Protein AF-A0A482WQH3-F1 (afdb_monomer)

Solvent-accessible surface area (backbone atoms only — not comparable to full-atom values): 20346 Å² total; per-residue (Å²): 136,89,86,85,85,85,87,87,84,88,83,84,89,81,93,77,84,82,78,77,81,72,83,90,82,85,84,88,84,85,82,78,90,77,86,78,83,86,82,85,81,88,86,86,84,85,90,82,89,84,85,89,83,88,82,90,80,81,88,84,86,88,80,93,78,91,78,84,88,84,80,80,89,66,92,47,90,69,68,81,71,65,72,76,75,76,72,50,72,80,56,54,74,45,50,81,75,34,44,81,49,64,87,82,78,61,62,65,45,83,74,46,79,75,48,79,56,95,57,33,39,28,29,34,26,34,31,66,90,77,73,43,61,27,33,36,38,42,32,39,49,69,53,32,58,77,67,71,37,59,66,43,59,52,42,18,54,52,52,33,46,72,50,23,82,43,88,34,30,51,29,39,88,44,59,31,22,47,100,63,35,38,40,41,31,26,62,54,67,80,53,40,40,48,41,58,52,40,71,72,66,36,50,47,57,67,74,59,49,52,51,54,50,51,50,53,48,53,42,49,51,53,34,46,77,70,19,31,36,56,54,52,66,47,49,80,36,28,31,20,33,91,90,62,51,59,26,41,52,82,41,65,62,30,44,85,43,53,85,96,47,68,49,65,80,78,72,57,54,79,90,34,55,36,72,54,57,76,63,53,81,81,35,38,49,67,64,42,47,56,43,12,49,53,48,50,51,52,42,45,53,62,44,60,87,67,64,59,77,53,78,58,90,94,43,86,46,83,48,76,81,82,128

Structure (mmCIF, N/CA/C/O backbone):
data_AF-A0A482WQH3-F1
#
_entry.id   AF-A0A482WQH3-F1
#
loop_
_atom_site.group_PDB
_atom_site.id
_atom_site.type_symbol
_atom_site.label_atom_id
_atom_site.label_alt_id
_atom_site.label_comp_id
_atom_site.label_asym_id
_atom_site.label_entity_id
_atom_site.label_seq_id
_atom_site.pdbx_PDB_ins_code
_atom_site.Cartn_x
_atom_site.Cartn_y
_atom_site.Cartn_z
_atom_site.occupancy
_atom_site.B_iso_or_equiv
_atom_site.auth_seq_id
_atom_site.auth_comp_id
_atom_site.auth_asym_id
_atom_site.auth_atom_id
_atom_site.pdbx_PDB_model_num
ATOM 1 N N . MET A 1 1 ? 20.464 -30.675 65.987 1.00 37.97 1 MET A N 1
ATOM 2 C CA . MET A 1 1 ? 21.866 -30.518 66.423 1.00 37.97 1 MET A CA 1
ATOM 3 C C . MET A 1 1 ? 22.596 -29.752 65.343 1.00 37.97 1 MET A C 1
ATOM 5 O O . MET A 1 1 ? 22.556 -30.175 64.197 1.00 37.97 1 MET A O 1
ATOM 9 N N . GLY A 1 2 ? 23.111 -28.572 65.683 1.00 26.91 2 GLY A N 1
ATOM 10 C CA . GLY A 1 2 ? 23.838 -27.728 64.743 1.00 26.91 2 GLY A CA 1
ATOM 11 C C . GLY A 1 2 ? 25.254 -28.235 64.482 1.00 26.91 2 GLY A C 1
ATOM 12 O O . GLY A 1 2 ? 25.768 -29.057 65.234 1.00 26.91 2 GLY A O 1
ATOM 13 N N . ASN A 1 3 ? 25.878 -27.686 63.444 1.00 29.02 3 ASN A N 1
ATOM 14 C CA . ASN A 1 3 ? 27.181 -27.064 63.619 1.00 29.02 3 ASN A CA 1
ATOM 15 C C . ASN A 1 3 ? 27.385 -25.968 62.570 1.00 29.02 3 ASN A C 1
ATOM 17 O O . ASN A 1 3 ? 27.321 -26.185 61.364 1.00 29.02 3 ASN A O 1
ATOM 21 N N . SER A 1 4 ? 27.554 -24.769 63.106 1.00 32.03 4 SER A N 1
ATOM 22 C CA . SER A 1 4 ? 28.111 -23.569 62.504 1.00 32.03 4 SER A CA 1
ATOM 23 C C . SER A 1 4 ? 29.630 -23.679 62.423 1.00 32.03 4 SER A C 1
ATOM 25 O O . SER A 1 4 ? 30.209 -24.214 63.359 1.00 32.03 4 SER A O 1
ATOM 27 N N . ASP A 1 5 ? 30.254 -23.045 61.427 1.00 34.84 5 ASP A N 1
ATOM 28 C CA . ASP A 1 5 ? 31.554 -22.406 61.637 1.00 34.84 5 ASP A CA 1
ATOM 29 C C . ASP A 1 5 ? 31.725 -21.116 60.809 1.00 34.84 5 ASP A C 1
ATOM 31 O O . ASP A 1 5 ? 31.255 -20.969 59.681 1.00 34.84 5 ASP A O 1
ATOM 35 N N . SER A 1 6 ? 32.344 -20.165 61.504 1.00 31.75 6 SER A N 1
ATOM 36 C CA . SER A 1 6 ? 32.660 -18.735 61.309 1.00 31.75 6 SER A CA 1
ATOM 37 C C . SER A 1 6 ? 33.357 -18.349 59.988 1.00 31.75 6 SER A C 1
ATOM 39 O O . SER A 1 6 ? 34.189 -19.099 59.503 1.00 31.75 6 SER A O 1
ATOM 41 N N . LYS A 1 7 ? 32.976 -17.260 59.288 1.00 30.23 7 LYS A N 1
ATOM 42 C CA . LYS A 1 7 ? 33.239 -15.793 59.449 1.00 30.23 7 LYS A CA 1
ATOM 43 C C . LYS A 1 7 ? 34.630 -15.281 59.000 1.00 30.23 7 LYS A C 1
ATOM 45 O O . LYS A 1 7 ? 35.652 -15.874 59.310 1.00 30.23 7 LYS A O 1
ATOM 50 N N . THR A 1 8 ? 34.594 -14.053 58.443 1.00 29.81 8 THR A N 1
ATOM 51 C CA . THR A 1 8 ? 35.669 -13.107 58.018 1.00 29.81 8 THR A CA 1
ATOM 52 C C . THR A 1 8 ? 36.186 -13.305 56.581 1.00 29.81 8 THR A C 1
ATOM 54 O O . THR A 1 8 ? 36.386 -14.431 56.166 1.00 29.81 8 THR A O 1
ATOM 57 N N . SER A 1 9 ? 36.380 -12.303 55.714 1.00 29.89 9 SER A N 1
ATOM 58 C CA . SER A 1 9 ? 36.399 -10.835 55.808 1.00 29.89 9 SER A CA 1
ATOM 59 C C . SER A 1 9 ? 36.206 -10.213 54.405 1.00 29.89 9 SER A C 1
ATOM 61 O O . SER A 1 9 ? 36.630 -10.767 53.395 1.00 29.89 9 SER A O 1
ATOM 63 N N . SER A 1 10 ? 35.572 -9.041 54.333 1.00 29.33 10 SER A N 1
ATOM 64 C CA . SER A 1 10 ? 35.590 -8.139 53.167 1.00 29.33 10 SER A CA 1
ATOM 65 C C . SER A 1 10 ? 36.808 -7.206 53.223 1.00 29.33 10 SER A C 1
ATOM 67 O O . SER A 1 10 ? 37.179 -6.802 54.328 1.00 29.33 10 SER A O 1
ATOM 69 N N . PRO A 1 11 ? 37.350 -6.761 52.071 1.00 33.72 11 PRO A N 1
ATOM 70 C CA . PRO A 1 11 ? 37.128 -5.351 51.724 1.00 33.72 11 PRO A CA 1
ATOM 71 C C . PRO A 1 11 ? 36.934 -5.042 50.216 1.00 33.72 11 PRO A C 1
ATOM 73 O O . PRO A 1 11 ? 37.588 -5.588 49.337 1.00 33.72 11 PRO A O 1
ATOM 76 N N . THR A 1 12 ? 36.008 -4.106 49.974 1.00 27.50 12 THR A N 1
ATOM 77 C CA . THR A 1 12 ? 35.968 -3.020 48.966 1.00 27.50 12 THR A CA 1
ATOM 78 C C . THR A 1 12 ? 36.364 -3.226 47.488 1.00 27.50 12 THR A C 1
ATOM 80 O O . THR A 1 12 ? 37.530 -3.342 47.137 1.00 27.50 12 THR A O 1
ATOM 83 N N . CYS A 1 13 ? 35.352 -2.972 46.644 1.00 26.61 13 CYS A N 1
ATOM 84 C CA . CYS A 1 13 ? 35.331 -2.094 45.461 1.00 26.61 13 CYS A CA 1
ATOM 85 C C . CYS A 1 13 ? 36.261 -2.390 44.265 1.00 26.61 13 CYS A C 1
ATOM 87 O O . CYS A 1 13 ? 37.419 -1.988 44.235 1.00 26.61 13 CYS A O 1
ATOM 89 N N . ASN A 1 14 ? 35.669 -2.895 43.174 1.00 25.95 14 ASN A N 1
ATOM 90 C CA . ASN A 1 14 ? 35.886 -2.279 41.865 1.00 25.95 14 ASN A CA 1
ATOM 91 C C . ASN A 1 14 ? 34.723 -2.560 40.906 1.00 25.95 14 ASN A C 1
ATOM 93 O O . ASN A 1 14 ? 34.379 -3.699 40.598 1.00 25.95 14 ASN A O 1
ATOM 97 N N . SER A 1 15 ? 34.125 -1.477 40.423 1.00 30.84 15 SER A N 1
ATOM 98 C CA . SER A 1 15 ? 33.104 -1.455 39.386 1.00 30.84 15 SER A CA 1
ATOM 99 C C . SER A 1 15 ? 33.646 -2.004 38.063 1.00 30.84 15 SER A C 1
ATOM 101 O O . SER A 1 15 ? 34.583 -1.431 37.501 1.00 30.84 15 SER A O 1
ATOM 103 N N . ARG A 1 16 ? 33.007 -3.024 37.482 1.00 28.06 16 ARG A N 1
ATOM 104 C CA . ARG A 1 16 ? 33.111 -3.291 36.041 1.00 28.06 16 ARG A CA 1
ATOM 105 C C . ARG A 1 16 ? 31.731 -3.490 35.430 1.00 28.06 16 ARG A C 1
ATOM 107 O O . ARG A 1 16 ? 31.028 -4.453 35.686 1.00 28.06 16 ARG A O 1
ATOM 114 N N . ARG A 1 17 ? 31.397 -2.487 34.620 1.00 27.17 17 ARG A N 1
ATOM 115 C CA . ARG A 1 17 ? 30.277 -2.365 33.691 1.00 27.17 17 ARG A CA 1
ATOM 116 C C . ARG A 1 17 ? 30.060 -3.654 32.890 1.00 27.17 17 ARG A C 1
ATOM 118 O O . ARG A 1 17 ? 30.867 -3.963 32.014 1.00 27.17 17 ARG A O 1
ATOM 125 N N . GLU A 1 18 ? 28.923 -4.307 33.088 1.00 26.64 18 GLU A N 1
ATOM 126 C CA . GLU A 1 18 ? 28.341 -5.171 32.063 1.00 26.64 18 GLU A CA 1
ATOM 127 C C . GLU A 1 18 ? 27.831 -4.292 30.915 1.00 26.64 18 GLU A C 1
ATOM 129 O O . GLU A 1 18 ? 26.937 -3.451 31.061 1.00 26.64 18 GLU A O 1
ATOM 134 N N . LYS A 1 19 ? 28.466 -4.443 29.753 1.00 27.52 19 LYS A N 1
ATOM 135 C CA . LYS A 1 19 ? 28.023 -3.824 28.507 1.00 27.52 19 LYS A CA 1
ATOM 136 C C . LYS A 1 19 ? 26.738 -4.520 28.060 1.00 27.52 19 LYS A C 1
ATOM 138 O O . LYS A 1 19 ? 26.786 -5.606 27.497 1.00 27.52 19 LYS A O 1
ATOM 143 N N . LYS A 1 20 ? 25.602 -3.845 28.253 1.00 26.64 20 LYS A N 1
ATOM 144 C CA . LYS A 1 20 ? 24.370 -4.074 27.485 1.00 26.64 20 LYS A CA 1
ATOM 145 C C . LYS A 1 20 ? 24.716 -4.051 25.992 1.00 26.64 20 LYS A C 1
ATOM 147 O O . LYS A 1 20 ? 25.110 -3.000 25.475 1.00 26.64 20 LYS A O 1
ATOM 152 N N . SER A 1 21 ? 24.576 -5.185 25.310 1.00 26.19 21 SER A N 1
ATOM 153 C CA . SER A 1 21 ? 24.576 -5.244 23.852 1.00 26.19 21 SER A CA 1
ATOM 154 C C . SER A 1 21 ? 23.357 -4.464 23.359 1.00 26.19 21 SER A C 1
ATOM 156 O O . SER A 1 21 ? 22.204 -4.872 23.482 1.00 26.19 21 SER A O 1
ATOM 158 N N . LYS A 1 22 ? 23.615 -3.246 22.884 1.00 26.20 22 LYS A N 1
ATOM 159 C CA . LYS A 1 22 ? 22.622 -2.430 22.198 1.00 26.20 22 LYS A CA 1
ATOM 160 C C . LYS A 1 22 ? 22.244 -3.144 20.903 1.00 26.20 22 LYS A C 1
ATOM 162 O O . LYS A 1 22 ? 23.113 -3.451 20.095 1.00 26.20 22 LYS A O 1
ATOM 167 N N . SER A 1 23 ? 20.945 -3.368 20.742 1.00 23.86 23 SER A N 1
ATOM 168 C CA . SER A 1 23 ? 20.282 -3.657 19.474 1.00 23.86 23 SER A CA 1
ATOM 169 C C . SER A 1 23 ? 20.796 -2.708 18.383 1.00 23.86 23 SER A C 1
ATOM 171 O O . SER A 1 23 ? 20.619 -1.493 18.474 1.00 23.86 23 SER A O 1
ATOM 173 N N . ILE A 1 24 ? 21.475 -3.268 17.381 1.00 26.67 24 ILE A N 1
ATOM 174 C CA . ILE A 1 24 ? 21.863 -2.594 16.139 1.00 26.67 24 ILE A CA 1
ATOM 175 C C . ILE A 1 24 ? 20.796 -2.956 15.103 1.00 26.67 24 ILE A C 1
ATOM 177 O O . ILE A 1 24 ? 21.020 -3.779 14.229 1.00 26.67 24 ILE A O 1
ATOM 181 N N . TYR A 1 25 ? 19.607 -2.380 15.247 1.00 27.64 25 TYR A N 1
ATOM 182 C CA . TYR A 1 25 ? 18.568 -2.354 14.212 1.00 27.64 25 TYR A CA 1
ATOM 183 C C . TYR A 1 25 ? 17.813 -1.028 14.343 1.00 27.64 25 TYR A C 1
ATOM 185 O O . TYR A 1 25 ? 16.667 -0.966 14.774 1.00 27.64 25 TYR A O 1
ATOM 193 N N . SER A 1 26 ? 18.512 0.074 14.061 1.00 27.25 26 SER A N 1
ATOM 194 C CA . SER A 1 26 ? 17.924 1.421 14.046 1.00 27.25 26 SER A CA 1
ATOM 195 C C . SER A 1 26 ? 18.531 2.333 12.977 1.00 27.25 26 SER A C 1
ATOM 197 O O . SER A 1 26 ? 18.591 3.544 13.161 1.00 27.25 26 SER A O 1
ATOM 199 N N . SER A 1 27 ? 19.033 1.777 11.880 1.00 26.81 27 SER A N 1
ATOM 200 C CA . SER A 1 27 ? 19.545 2.585 10.776 1.00 26.81 27 SER A CA 1
ATOM 201 C C . SER A 1 27 ? 19.454 1.776 9.499 1.00 26.81 27 SER A C 1
ATOM 203 O O . SER A 1 27 ? 20.375 1.033 9.221 1.00 26.81 27 SER A O 1
ATOM 205 N N . PHE A 1 28 ? 18.307 1.822 8.823 1.00 27.02 28 PHE A N 1
ATOM 206 C CA . PHE A 1 28 ? 18.148 1.635 7.372 1.00 27.02 28 PHE A CA 1
ATOM 207 C C . PHE A 1 28 ? 16.688 1.959 7.008 1.00 27.02 28 PHE A C 1
ATOM 209 O O . PHE A 1 28 ? 15.921 1.113 6.569 1.00 27.02 28 PHE A O 1
ATOM 216 N N . SER A 1 29 ? 16.278 3.205 7.254 1.00 27.06 29 SER A N 1
ATOM 217 C CA . SER A 1 29 ? 15.053 3.780 6.674 1.00 27.06 29 SER A CA 1
ATOM 218 C C . SER A 1 29 ? 15.209 5.267 6.320 1.00 27.06 29 SER A C 1
ATOM 220 O O . SER A 1 29 ? 14.226 5.947 6.052 1.00 27.06 29 SER A O 1
ATOM 222 N N . GLU A 1 30 ? 16.439 5.786 6.304 1.00 29.86 30 GLU A N 1
ATOM 223 C CA . GLU A 1 30 ? 16.755 7.159 5.900 1.00 29.86 30 GLU A CA 1
ATOM 224 C C . GLU A 1 30 ? 17.644 7.137 4.659 1.00 29.86 30 GLU A C 1
ATOM 226 O O . GLU A 1 30 ? 18.850 7.299 4.751 1.00 29.86 30 GLU A O 1
ATOM 231 N N . PHE A 1 31 ? 17.051 6.928 3.488 1.00 26.12 31 PHE A N 1
ATOM 232 C CA . PHE A 1 31 ? 17.606 7.429 2.229 1.00 26.12 31 PHE A CA 1
ATOM 233 C C . PHE A 1 31 ? 16.436 7.763 1.300 1.00 26.12 31 PHE A C 1
ATOM 235 O O . PHE A 1 31 ? 16.094 7.023 0.385 1.00 26.12 31 PHE A O 1
ATOM 242 N N . SER A 1 32 ? 15.781 8.889 1.592 1.00 25.27 32 SER A N 1
ATOM 243 C CA . SER A 1 32 ? 14.936 9.586 0.623 1.00 25.27 32 SER A CA 1
ATOM 244 C C . SER A 1 32 ? 15.841 10.495 -0.213 1.00 25.27 32 SER A C 1
ATOM 246 O O . SER A 1 32 ? 16.590 11.308 0.332 1.00 25.27 32 SER A O 1
ATOM 248 N N . LEU A 1 33 ? 15.819 10.316 -1.534 1.00 28.83 33 LEU A N 1
ATOM 249 C CA . LEU A 1 33 ? 16.622 11.052 -2.516 1.00 28.83 33 LEU A CA 1
ATOM 250 C C . LEU A 1 33 ? 16.112 12.496 -2.688 1.00 28.83 33 LEU A C 1
ATOM 252 O O . LEU A 1 33 ? 15.539 12.844 -3.715 1.00 28.83 33 LEU A O 1
ATOM 256 N N . VAL A 1 34 ? 16.331 13.355 -1.690 1.00 31.17 34 VAL A N 1
ATOM 257 C CA . VAL A 1 34 ? 15.940 14.782 -1.744 1.00 31.17 34 VAL A CA 1
ATOM 258 C C . VAL A 1 34 ? 17.057 15.684 -2.312 1.00 31.17 34 VAL A C 1
ATOM 260 O O . VAL A 1 34 ? 16.830 16.854 -2.593 1.00 31.17 34 VAL A O 1
ATOM 263 N N . ASN A 1 35 ? 18.257 15.159 -2.587 1.00 28.27 35 ASN A N 1
ATOM 264 C CA . ASN A 1 35 ? 19.437 15.986 -2.901 1.00 28.27 35 ASN A CA 1
ATOM 265 C C . ASN A 1 35 ? 19.838 16.091 -4.388 1.00 28.27 35 ASN A C 1
ATOM 267 O O . ASN A 1 35 ? 21.002 16.355 -4.668 1.00 28.27 35 ASN A O 1
ATOM 271 N N . PHE A 1 36 ? 18.924 15.927 -5.354 1.00 29.92 36 PHE A N 1
ATOM 272 C CA . PHE A 1 36 ? 19.286 16.043 -6.785 1.00 29.92 36 PHE A CA 1
ATOM 273 C C . PHE A 1 36 ? 18.545 17.118 -7.598 1.00 29.92 36 PHE A C 1
ATOM 275 O O . PHE A 1 36 ? 18.766 17.224 -8.799 1.00 29.92 36 PHE A O 1
ATOM 282 N N . ALA A 1 37 ? 17.730 17.974 -6.971 1.00 30.11 37 ALA A N 1
ATOM 283 C CA . ALA A 1 37 ? 17.007 19.051 -7.669 1.00 30.11 37 ALA A CA 1
ATOM 284 C C . ALA A 1 37 ? 17.616 20.459 -7.487 1.00 30.11 37 ALA A C 1
ATOM 286 O O . ALA A 1 37 ? 16.930 21.462 -7.669 1.00 30.11 37 ALA A O 1
ATOM 287 N N . SER A 1 38 ? 18.903 20.564 -7.151 1.00 29.73 38 SER A N 1
ATOM 288 C CA . SER A 1 38 ? 19.634 21.836 -7.166 1.00 29.73 38 SER A CA 1
ATOM 289 C C . SER A 1 38 ? 20.584 21.874 -8.360 1.00 29.73 38 SER A C 1
ATOM 291 O O . SER A 1 38 ? 21.728 21.447 -8.235 1.00 29.73 38 SER A O 1
ATOM 293 N N . ASN A 1 39 ? 20.079 22.316 -9.517 1.00 29.22 39 ASN A N 1
ATOM 294 C CA . ASN A 1 39 ? 20.788 23.106 -10.539 1.00 29.22 39 ASN A CA 1
ATOM 295 C C . ASN A 1 39 ? 20.075 23.009 -11.892 1.00 29.22 39 ASN A C 1
ATOM 297 O O . ASN A 1 39 ? 20.470 22.227 -12.746 1.00 29.22 39 ASN A O 1
ATOM 301 N N . LEU A 1 40 ? 19.084 23.872 -12.116 1.00 30.92 40 LEU A N 1
ATOM 302 C CA . LEU A 1 40 ? 18.867 24.477 -13.431 1.00 30.92 40 LEU A CA 1
ATOM 303 C C . LEU A 1 40 ? 18.537 25.953 -13.207 1.00 30.92 40 LEU A C 1
ATOM 305 O O . LEU A 1 40 ? 17.433 26.335 -12.826 1.00 30.92 40 LEU A O 1
ATOM 309 N N . SER A 1 41 ? 19.572 26.768 -13.356 1.00 28.75 41 SER A N 1
ATOM 310 C CA . SER A 1 41 ? 19.520 28.217 -13.359 1.00 28.75 41 SER A CA 1
ATOM 311 C C . SER A 1 41 ? 19.001 28.745 -14.698 1.00 28.75 41 SER A C 1
ATOM 313 O O . SER A 1 41 ? 19.271 28.188 -15.759 1.00 28.75 41 SER A O 1
ATOM 315 N N . GLY A 1 42 ? 18.356 29.910 -14.627 1.00 27.89 42 GLY A N 1
ATOM 316 C CA . GLY A 1 42 ? 18.567 30.970 -15.608 1.00 27.89 42 GLY A CA 1
ATOM 317 C C . GLY A 1 42 ? 17.561 31.064 -16.750 1.00 27.89 42 GLY A C 1
ATOM 318 O O . GLY A 1 42 ? 17.690 30.387 -17.763 1.00 27.89 42 GLY A O 1
ATOM 319 N N . ARG A 1 43 ? 16.666 32.052 -16.643 1.00 30.52 43 ARG A N 1
ATOM 320 C CA . ARG A 1 43 ? 16.502 33.111 -17.656 1.00 30.52 43 ARG A CA 1
ATOM 321 C C . ARG A 1 43 ? 15.609 34.223 -17.104 1.00 30.52 43 ARG A C 1
ATOM 323 O O . ARG A 1 43 ? 14.413 34.044 -16.907 1.00 30.52 43 ARG A O 1
ATOM 330 N N . SER A 1 44 ? 16.236 35.365 -16.856 1.00 29.19 44 SER A N 1
ATOM 331 C CA . SER A 1 44 ? 15.603 36.650 -16.559 1.00 29.19 44 SER A CA 1
ATOM 332 C C . SER A 1 44 ? 15.392 37.423 -17.859 1.00 29.19 44 SER A C 1
ATOM 334 O O . SER A 1 44 ? 16.290 37.399 -18.696 1.00 29.19 44 SER A O 1
ATOM 336 N N . PHE A 1 45 ? 14.303 38.193 -17.973 1.00 30.03 45 PHE A N 1
ATOM 337 C CA . PHE A 1 45 ? 14.255 39.399 -18.811 1.00 30.03 45 PHE A CA 1
ATOM 338 C C . PHE A 1 45 ? 13.364 40.499 -18.191 1.00 30.03 45 PHE A C 1
ATOM 340 O O . PHE A 1 45 ? 12.171 40.311 -17.990 1.00 30.03 45 PHE A O 1
ATOM 347 N N . ALA A 1 46 ? 14.039 41.616 -17.894 1.00 29.86 46 ALA A N 1
ATOM 348 C CA . ALA A 1 46 ? 13.707 43.043 -18.039 1.00 29.86 46 ALA A CA 1
ATOM 349 C C . ALA A 1 46 ? 12.418 43.699 -17.470 1.00 29.86 46 ALA A C 1
ATOM 351 O O . ALA A 1 46 ? 11.307 43.508 -17.948 1.00 29.86 46 ALA A O 1
ATOM 352 N N . SER A 1 47 ? 12.693 44.609 -16.522 1.00 28.33 47 SER A N 1
ATOM 353 C CA . SER A 1 47 ? 12.168 45.958 -16.221 1.00 28.33 47 SER A CA 1
ATOM 354 C C . SER A 1 47 ? 10.964 46.569 -16.956 1.00 28.33 47 SER A C 1
ATOM 356 O O . SER A 1 47 ? 10.955 46.709 -18.175 1.00 28.33 47 SER A O 1
ATOM 358 N N . GLY A 1 48 ? 10.104 47.204 -16.146 1.00 27.20 48 GLY A N 1
ATOM 359 C CA . GLY A 1 48 ? 9.267 48.359 -16.492 1.00 27.20 48 GLY A CA 1
ATOM 360 C C . GLY A 1 48 ? 8.896 49.155 -15.227 1.00 27.20 48 GLY A C 1
ATOM 361 O O . GLY A 1 48 ? 8.426 48.577 -14.255 1.00 27.20 48 GLY A O 1
ATOM 362 N N . ALA A 1 49 ? 9.184 50.459 -15.228 1.00 27.17 49 ALA A N 1
ATOM 363 C CA . ALA A 1 49 ? 9.069 51.439 -14.135 1.00 27.17 49 ALA A CA 1
ATOM 364 C C . ALA A 1 49 ? 7.624 51.615 -13.588 1.00 27.17 49 ALA A C 1
ATOM 366 O O . ALA A 1 49 ? 6.667 51.338 -14.296 1.00 27.17 49 ALA A O 1
ATOM 367 N N . THR A 1 50 ? 7.337 52.109 -12.374 1.00 29.23 50 THR A N 1
ATOM 368 C CA . THR A 1 50 ? 7.498 53.516 -11.948 1.00 29.23 50 THR A CA 1
ATOM 369 C C . THR A 1 50 ? 6.988 53.748 -10.503 1.00 29.23 50 THR A C 1
ATOM 371 O O . THR A 1 50 ? 5.989 53.174 -10.092 1.00 29.23 50 THR A O 1
ATOM 374 N N . GLN A 1 51 ? 7.673 54.674 -9.817 1.00 32.75 51 GLN A N 1
ATOM 375 C CA . GLN A 1 51 ? 7.225 55.685 -8.835 1.00 32.75 51 GLN A CA 1
ATOM 376 C C . GLN A 1 51 ? 6.615 55.290 -7.472 1.00 32.75 51 GLN A C 1
ATOM 378 O O . GLN A 1 51 ? 5.479 54.851 -7.333 1.00 32.75 51 GLN A O 1
ATOM 383 N N . HIS A 1 52 ? 7.395 55.628 -6.440 1.00 29.70 52 HIS A N 1
ATOM 384 C CA . HIS A 1 52 ? 6.994 55.807 -5.050 1.00 29.70 52 HIS A CA 1
ATOM 385 C C . HIS A 1 52 ? 6.284 57.151 -4.835 1.00 29.70 52 HIS A C 1
ATOM 387 O O . HIS A 1 52 ? 6.753 58.183 -5.312 1.00 29.70 52 HIS A O 1
ATOM 393 N N . SER A 1 53 ? 5.259 57.154 -3.985 1.00 30.77 53 S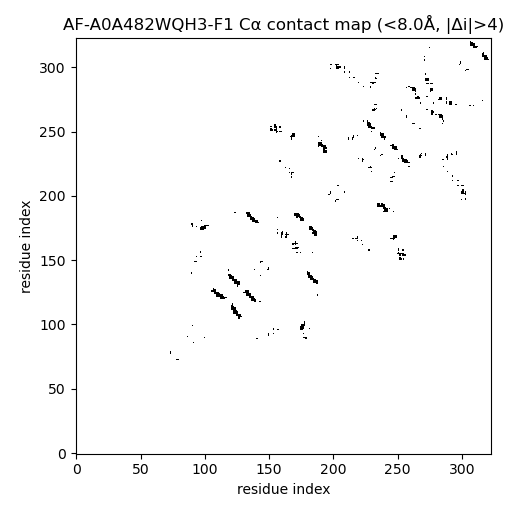ER A N 1
ATOM 394 C CA . SER A 1 53 ? 4.837 58.331 -3.225 1.00 30.77 53 SER A CA 1
ATOM 395 C C . SER A 1 53 ? 4.609 57.952 -1.760 1.00 30.77 53 SER A C 1
ATOM 397 O O . SER A 1 53 ? 3.994 56.943 -1.418 1.00 30.77 53 SER A O 1
ATOM 399 N N . THR A 1 54 ? 5.217 58.751 -0.892 1.00 33.09 54 THR A N 1
ATOM 400 C CA . THR A 1 54 ? 5.197 58.694 0.567 1.00 33.09 54 THR A CA 1
ATOM 401 C C . THR A 1 54 ? 3.981 59.445 1.102 1.00 33.09 54 THR A C 1
ATOM 403 O O . THR A 1 54 ? 3.649 60.514 0.601 1.00 33.09 54 THR A O 1
ATOM 406 N N . THR A 1 55 ? 3.340 58.944 2.160 1.00 32.34 55 THR A N 1
ATOM 407 C CA . THR A 1 55 ? 2.686 59.793 3.175 1.00 32.34 55 THR A CA 1
ATOM 408 C C . THR A 1 55 ? 2.342 58.976 4.419 1.00 32.34 55 THR A C 1
ATOM 410 O O . THR A 1 55 ? 1.583 58.013 4.384 1.00 32.34 55 THR A O 1
ATOM 413 N N . SER A 1 56 ? 2.939 59.370 5.543 1.00 32.22 56 SER A N 1
ATOM 414 C CA . SER A 1 56 ? 2.550 58.960 6.890 1.00 32.22 56 SER A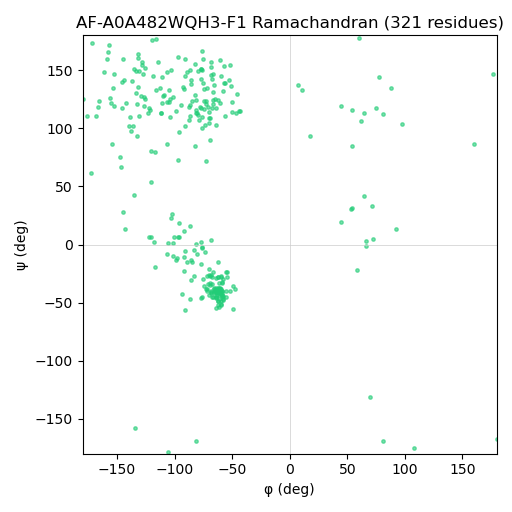 CA 1
ATOM 415 C C . SER A 1 56 ? 1.192 59.550 7.272 1.00 32.22 56 SER A C 1
ATOM 417 O O . SER A 1 56 ? 0.905 60.673 6.866 1.00 32.22 56 SER A O 1
ATOM 419 N N . THR A 1 57 ? 0.437 58.897 8.159 1.00 32.72 57 THR A N 1
ATOM 420 C CA . THR A 1 57 ? 0.027 59.474 9.462 1.00 32.72 57 THR A CA 1
ATOM 421 C C . THR A 1 57 ? -0.827 58.499 10.286 1.00 32.72 57 THR A C 1
ATOM 423 O O . THR A 1 57 ? -1.826 57.953 9.838 1.00 32.72 57 THR A O 1
ATOM 426 N N . ASN A 1 58 ? -0.346 58.278 11.510 1.00 32.00 58 ASN A N 1
ATOM 427 C CA . ASN A 1 58 ? -1.001 57.946 12.778 1.00 32.00 58 ASN A CA 1
ATOM 428 C C . ASN A 1 58 ? -2.493 57.553 12.836 1.00 32.00 58 ASN A C 1
ATOM 430 O O . ASN A 1 58 ? -3.393 58.281 12.426 1.00 32.00 58 ASN A O 1
ATOM 434 N N . ARG A 1 59 ? -2.730 56.459 13.578 1.00 42.03 59 ARG A N 1
ATOM 435 C CA . ARG A 1 59 ? -3.987 56.144 14.281 1.00 42.03 59 ARG A CA 1
ATOM 436 C C . ARG A 1 59 ? -4.446 57.306 15.176 1.00 42.03 59 ARG A C 1
ATOM 438 O O . ARG A 1 59 ? -3.609 57.966 15.791 1.00 42.03 59 ARG A O 1
ATOM 445 N N . PRO A 1 60 ? -5.760 57.383 15.438 1.00 40.44 60 PRO A N 1
ATOM 446 C CA . PRO A 1 60 ? -6.198 57.352 16.834 1.00 40.44 60 PRO A CA 1
ATOM 447 C C . PRO A 1 60 ? -7.379 56.403 17.092 1.00 40.44 60 PRO A C 1
ATOM 449 O O . PRO A 1 60 ? -8.239 56.163 16.246 1.00 40.44 60 PRO A O 1
ATOM 452 N N . TRP A 1 61 ? -7.406 55.860 18.310 1.00 36.25 61 TRP A N 1
ATOM 453 C CA . TRP A 1 61 ? -8.507 55.071 18.850 1.00 36.25 61 TRP A CA 1
ATOM 454 C C . TRP A 1 61 ? -9.690 55.940 19.307 1.00 36.25 61 TRP A C 1
ATOM 456 O O . TRP A 1 61 ? -9.519 57.020 19.863 1.00 36.25 61 TRP A O 1
ATOM 466 N N . SER A 1 62 ? -10.872 55.322 19.213 1.00 45.00 62 SER A N 1
ATOM 467 C CA . SER A 1 62 ? -12.117 55.575 19.954 1.00 45.00 62 SER A CA 1
ATOM 468 C C . SER A 1 62 ? -13.034 56.727 19.507 1.00 45.00 62 SER A C 1
ATOM 470 O O . SER A 1 62 ? -12.778 57.901 19.740 1.00 45.00 62 SER A O 1
ATOM 472 N N . ARG A 1 63 ? -14.220 56.351 19.006 1.00 38.53 63 ARG A N 1
ATOM 473 C CA . ARG A 1 63 ? -15.511 56.777 19.576 1.00 38.53 63 ARG A CA 1
ATOM 474 C C . ARG A 1 63 ? -16.650 55.924 19.026 1.00 38.53 63 ARG A C 1
ATOM 476 O O . ARG A 1 63 ? -16.865 55.823 17.826 1.00 38.53 63 ARG A O 1
ATOM 483 N N . VAL A 1 64 ? -17.379 55.316 19.953 1.00 41.22 64 VAL A N 1
ATOM 484 C CA . VAL A 1 64 ? -18.676 54.675 19.739 1.00 41.22 64 VAL A CA 1
ATOM 485 C C . VAL A 1 64 ? -19.659 55.704 19.175 1.00 41.22 64 VAL A C 1
ATOM 487 O O . VAL A 1 64 ? -19.809 56.778 19.754 1.00 41.22 64 VAL A O 1
ATOM 490 N N . SER A 1 65 ? -20.385 55.351 18.114 1.00 33.28 65 SER A N 1
ATOM 491 C CA . SER A 1 65 ? -21.656 55.994 17.773 1.00 33.28 65 SER A CA 1
ATOM 492 C C . SER A 1 65 ? -22.729 54.924 17.607 1.00 33.28 65 SER A C 1
ATOM 494 O O . SER A 1 65 ? -22.609 54.004 16.799 1.00 33.28 65 SER A O 1
ATOM 496 N N . ARG A 1 66 ? -23.764 55.024 18.443 1.00 43.06 66 ARG A N 1
ATOM 497 C CA . ARG A 1 66 ? -24.978 54.213 18.385 1.00 43.06 66 ARG A CA 1
ATOM 498 C C . ARG A 1 66 ? -25.888 54.820 17.323 1.00 43.06 66 ARG A C 1
ATOM 500 O O . ARG A 1 66 ? -26.415 55.901 17.551 1.00 43.06 66 ARG A O 1
ATOM 507 N N . HIS A 1 67 ? -26.169 54.100 16.241 1.00 39.44 67 HIS A N 1
ATOM 508 C CA . HIS A 1 67 ? -27.347 54.382 15.419 1.00 39.44 67 HIS A CA 1
ATOM 509 C C . HIS A 1 67 ? -28.129 53.099 15.104 1.00 39.44 67 HIS A C 1
ATOM 511 O O . HIS A 1 67 ? -27.823 52.334 14.201 1.00 39.44 67 HIS A O 1
ATOM 517 N N . ARG A 1 68 ? -29.116 52.871 15.979 1.00 37.44 68 ARG A N 1
ATOM 518 C CA . ARG A 1 68 ? -30.473 52.336 15.772 1.00 37.44 68 ARG A CA 1
ATOM 519 C C . ARG A 1 68 ? -30.736 51.586 14.449 1.00 37.44 68 ARG A C 1
ATOM 521 O O . ARG A 1 68 ? -31.221 52.172 13.490 1.00 37.44 68 ARG A O 1
ATOM 528 N N . TRP A 1 69 ? -30.576 50.263 14.476 1.00 36.91 69 TRP A N 1
ATOM 529 C CA . TRP A 1 69 ? -31.244 49.361 13.536 1.00 36.91 69 TRP A CA 1
ATOM 530 C C . TRP A 1 69 ? -32.707 49.173 13.959 1.00 36.91 69 TRP A C 1
ATOM 532 O O . TRP A 1 69 ? -32.986 48.672 15.048 1.00 36.91 69 TRP A O 1
ATOM 542 N N . ARG A 1 70 ? -33.653 49.566 13.104 1.00 43.06 70 ARG A N 1
ATOM 543 C CA . ARG A 1 70 ? -35.026 49.046 13.120 1.00 43.06 70 ARG A CA 1
ATOM 544 C C . ARG A 1 70 ? -35.452 48.751 11.688 1.00 43.06 70 ARG A C 1
ATOM 546 O O . ARG A 1 70 ? -35.818 49.670 10.973 1.00 43.06 70 ARG A O 1
ATOM 553 N N . GLN A 1 71 ? -35.415 47.475 11.321 1.00 41.31 71 GLN A N 1
ATOM 554 C CA . GLN A 1 71 ? -36.546 46.721 10.768 1.00 41.31 71 GLN A CA 1
ATOM 555 C C . GLN A 1 71 ? -36.080 45.274 10.575 1.00 41.31 71 GLN A C 1
ATOM 557 O O . GLN A 1 71 ? -35.190 44.986 9.783 1.00 41.31 71 GLN A O 1
ATOM 562 N N . SER A 1 72 ? -36.629 44.374 11.387 1.00 47.44 72 SER A N 1
ATOM 563 C CA . SER A 1 72 ? -36.374 42.939 11.337 1.00 47.44 72 SER A CA 1
ATOM 564 C C . SER A 1 72 ? -37.189 42.314 10.206 1.00 47.44 72 SER A C 1
ATOM 566 O O . SER A 1 72 ? -38.397 42.141 10.343 1.00 47.44 72 SER A O 1
ATOM 568 N N . THR A 1 73 ? -36.535 41.920 9.117 1.00 52.91 73 THR A N 1
ATOM 569 C CA . THR A 1 73 ? -37.079 40.947 8.148 1.00 52.91 73 THR A CA 1
ATOM 570 C C . THR A 1 73 ? -36.985 39.502 8.645 1.00 52.91 73 THR A C 1
ATOM 572 O O . THR A 1 73 ? -37.378 38.579 7.944 1.00 52.91 73 THR A O 1
ATOM 575 N N . LEU A 1 74 ? -36.488 39.282 9.864 1.00 46.75 74 LEU A N 1
ATOM 576 C CA . LEU A 1 74 ? -36.384 37.960 10.469 1.00 46.75 74 LEU A CA 1
ATOM 577 C C . LEU A 1 74 ? -37.596 37.721 11.372 1.00 46.75 74 LEU A C 1
ATOM 579 O O . LEU A 1 74 ? -37.613 38.147 12.525 1.00 46.75 74 LEU A O 1
ATOM 583 N N . SER A 1 75 ? -38.607 37.036 10.844 1.00 55.25 75 SER A N 1
ATOM 584 C CA . SER A 1 75 ? -39.734 36.500 11.620 1.00 55.25 75 SER A CA 1
ATOM 585 C C . SER A 1 75 ? -39.361 35.238 12.408 1.00 55.25 75 SER A C 1
ATOM 587 O O . SER A 1 75 ? -40.180 34.731 13.171 1.00 55.25 75 SER A O 1
ATOM 589 N N . ASN A 1 76 ? -38.127 34.742 12.274 1.00 52.09 76 ASN A N 1
ATOM 590 C CA . ASN A 1 76 ? -37.661 33.556 12.977 1.00 52.09 76 ASN A CA 1
ATOM 591 C C . ASN A 1 76 ? -36.213 33.733 13.491 1.00 52.09 76 ASN A C 1
ATOM 593 O O . ASN A 1 76 ? -35.275 33.728 12.691 1.00 52.09 76 ASN A O 1
ATOM 597 N N . PRO A 1 77 ? -35.983 33.864 14.815 1.00 50.56 77 PRO A N 1
ATOM 598 C CA . PRO A 1 77 ? -34.641 34.001 15.397 1.00 50.56 77 PRO A CA 1
ATOM 599 C C . PRO A 1 77 ? -33.725 32.790 15.153 1.00 50.56 77 PRO A C 1
ATOM 601 O O . PRO A 1 77 ? -32.518 32.893 15.349 1.00 50.56 77 PRO A O 1
ATOM 604 N N . LEU A 1 78 ? -34.291 31.650 14.734 1.00 51.19 78 LEU A N 1
ATOM 605 C CA . LEU A 1 78 ? -33.582 30.386 14.512 1.00 51.19 78 LEU A CA 1
ATOM 606 C C . LEU A 1 78 ? -33.204 30.132 13.042 1.00 51.19 78 LEU A C 1
ATOM 608 O O . LEU A 1 78 ? -32.401 29.237 12.774 1.00 51.19 78 LEU A O 1
ATOM 612 N N . GLU A 1 79 ? -33.730 30.901 12.082 1.00 46.38 79 GLU A N 1
ATOM 613 C CA . GLU A 1 79 ? -33.343 30.759 10.666 1.00 46.38 79 GLU A CA 1
ATOM 614 C C . GLU A 1 79 ? -31.964 31.360 10.372 1.00 46.38 79 GLU A C 1
ATOM 616 O O . GLU A 1 79 ? -31.222 30.836 9.544 1.00 46.38 79 GLU A O 1
ATOM 621 N N . ALA A 1 80 ? -31.555 32.389 11.117 1.00 49.28 80 ALA A N 1
ATOM 622 C CA . ALA A 1 80 ? -30.219 32.975 10.998 1.00 49.28 80 ALA A CA 1
ATOM 623 C C . ALA A 1 80 ? -29.104 32.093 11.605 1.00 49.28 80 ALA A C 1
ATOM 625 O O . ALA A 1 80 ? -27.924 32.410 11.473 1.00 49.28 80 ALA A O 1
ATOM 626 N N . SER A 1 81 ? -29.453 30.990 12.278 1.00 49.78 81 SER A N 1
ATOM 627 C CA . SER A 1 81 ? -28.515 30.144 13.034 1.00 49.78 81 SER A CA 1
ATOM 628 C C . SER A 1 81 ? -28.073 28.870 12.305 1.00 49.78 81 SER A C 1
ATOM 630 O O . SER A 1 81 ? -27.378 28.044 12.893 1.00 49.78 81 SER A O 1
ATOM 632 N N . LYS A 1 82 ? -28.447 28.683 11.033 1.00 48.66 82 LYS A N 1
ATOM 633 C CA . LYS A 1 82 ? -28.028 27.525 10.224 1.00 48.66 82 LYS A CA 1
ATOM 634 C C . LYS A 1 82 ? -27.268 27.942 8.967 1.00 48.66 82 LYS A C 1
ATOM 636 O O . LYS A 1 82 ? -27.578 27.495 7.868 1.00 48.66 82 LYS A O 1
ATOM 641 N N . THR A 1 83 ? -26.212 28.738 9.108 1.00 51.16 83 THR A N 1
ATOM 642 C CA . THR A 1 83 ? -25.130 28.627 8.124 1.00 51.16 83 THR A CA 1
ATOM 643 C C . THR A 1 83 ? -24.458 27.283 8.373 1.00 51.16 83 THR A C 1
ATOM 645 O O . THR A 1 83 ? -23.822 27.097 9.411 1.00 51.16 83 THR A O 1
ATOM 648 N N . ALA A 1 84 ? -24.664 26.331 7.460 1.00 53.03 84 ALA A N 1
ATOM 649 C CA . ALA A 1 84 ? -23.913 25.084 7.416 1.00 53.03 84 ALA A CA 1
ATOM 650 C C . ALA A 1 84 ? -22.429 25.431 7.571 1.00 53.03 84 ALA A C 1
ATOM 652 O O . ALA A 1 84 ? -21.877 26.154 6.742 1.00 53.03 84 ALA A O 1
ATOM 653 N N . TRP A 1 85 ? -21.826 25.023 8.688 1.00 55.72 85 TRP A N 1
ATOM 654 C CA . TRP A 1 85 ? -20.440 25.349 8.994 1.00 55.72 85 TRP A CA 1
ATOM 655 C C . TRP A 1 85 ? -19.574 24.998 7.781 1.00 55.72 85 TRP A C 1
ATOM 657 O O . TRP A 1 85 ? -19.627 23.847 7.336 1.00 55.72 85 TRP A O 1
ATOM 667 N N . PRO A 1 86 ? -18.818 25.952 7.206 1.00 74.81 86 PRO A N 1
ATOM 668 C CA . PRO A 1 86 ? -17.976 25.641 6.069 1.00 74.81 86 PRO A CA 1
ATOM 669 C C . PRO A 1 86 ? -16.975 24.586 6.528 1.00 74.81 86 PRO A C 1
ATOM 671 O O . PRO A 1 86 ? -16.243 24.791 7.502 1.00 74.81 86 PRO A O 1
ATOM 674 N N . VAL A 1 87 ? -16.988 23.437 5.850 1.00 79.62 87 VAL A N 1
ATOM 675 C CA . VAL A 1 87 ? -15.969 22.398 6.008 1.00 79.62 87 VAL A CA 1
ATOM 676 C C . VAL A 1 87 ? -14.610 23.085 5.995 1.00 79.62 87 VAL A C 1
ATOM 678 O O . VAL A 1 87 ? -14.346 23.912 5.117 1.00 79.62 87 VAL A O 1
ATOM 681 N N . SER A 1 88 ? -13.755 22.795 6.980 1.00 87.81 88 SER A N 1
ATOM 682 C CA . SER A 1 88 ? -12.471 23.489 7.045 1.00 87.81 88 SER A CA 1
ATOM 683 C C . SER A 1 88 ? -11.681 23.233 5.761 1.00 87.81 88 SER A C 1
ATOM 685 O O . SER A 1 88 ? -11.733 22.134 5.208 1.00 87.81 88 SER A O 1
ATOM 687 N N . HIS A 1 89 ? -10.916 24.223 5.288 1.00 87.62 89 HIS A N 1
ATOM 688 C CA . HIS A 1 89 ? -10.141 24.077 4.049 1.00 87.62 89 HIS A CA 1
ATOM 689 C C . HIS A 1 89 ? -9.272 22.807 4.066 1.00 87.62 89 HIS A C 1
ATOM 691 O O . HIS A 1 89 ? -9.230 22.064 3.094 1.00 87.62 89 HIS A O 1
ATOM 697 N N . ILE A 1 90 ? -8.673 22.494 5.219 1.00 90.62 90 ILE A N 1
ATOM 698 C CA . ILE A 1 90 ? -7.871 21.282 5.428 1.00 90.62 90 ILE A CA 1
ATOM 699 C C . ILE A 1 90 ? -8.693 19.992 5.262 1.00 90.62 90 ILE A C 1
ATOM 701 O O . ILE A 1 90 ? -8.163 19.001 4.775 1.00 90.62 90 ILE A O 1
ATOM 705 N N . GLU A 1 91 ? -9.956 19.952 5.690 1.00 92.25 91 GLU A N 1
ATOM 706 C CA . GLU A 1 91 ? -10.836 18.790 5.488 1.00 92.25 91 GLU A CA 1
ATOM 707 C C . GLU A 1 91 ? -11.320 18.674 4.041 1.00 92.25 91 GLU A C 1
ATOM 709 O O . GLU A 1 91 ? -11.413 17.561 3.519 1.00 92.25 91 GLU A O 1
ATOM 714 N N . ALA A 1 92 ? -11.560 19.809 3.381 1.00 92.12 92 ALA A N 1
ATOM 715 C CA . ALA A 1 92 ? -11.993 19.853 1.989 1.00 92.12 92 ALA A CA 1
ATOM 716 C C . ALA A 1 92 ? -10.966 19.223 1.030 1.00 92.12 92 ALA A C 1
ATOM 718 O O . ALA A 1 92 ? -11.361 18.565 0.072 1.00 92.12 92 ALA A O 1
ATOM 719 N N . LEU A 1 93 ? -9.664 19.333 1.326 1.00 94.69 93 LEU A N 1
ATOM 720 C CA . LEU A 1 93 ? -8.586 18.738 0.517 1.00 94.69 93 LEU A CA 1
ATOM 721 C C . LEU A 1 93 ? -8.700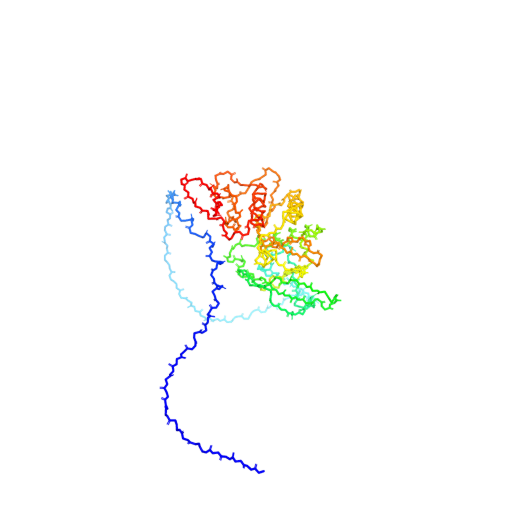 17.209 0.360 1.00 94.69 93 LEU A C 1
ATOM 723 O O . LEU A 1 93 ? -8.280 16.655 -0.657 1.00 94.69 93 LEU A O 1
ATOM 727 N N . PHE A 1 94 ? -9.272 16.521 1.352 1.00 95.81 94 PHE A N 1
ATOM 728 C CA . PHE A 1 94 ? -9.353 15.055 1.387 1.00 95.81 94 PHE A CA 1
ATOM 729 C C . PHE A 1 94 ? -10.731 14.501 0.991 1.00 95.81 94 PHE A C 1
ATOM 731 O O . PHE A 1 94 ? -10.921 13.286 0.999 1.00 95.81 94 PHE A O 1
ATOM 738 N N . LEU A 1 95 ? -11.687 15.367 0.644 1.00 93.62 95 LEU A N 1
ATOM 739 C CA . LEU A 1 95 ? -12.981 14.962 0.091 1.00 93.62 95 LEU A CA 1
ATOM 740 C C . LEU A 1 95 ? -12.877 14.683 -1.424 1.00 93.62 95 LEU A C 1
ATOM 742 O O . LEU A 1 95 ? -12.009 15.261 -2.090 1.00 93.62 95 LEU A O 1
ATOM 746 N N . PRO A 1 96 ? -13.779 13.853 -1.991 1.00 93.56 96 PRO A N 1
ATOM 747 C CA . PRO A 1 96 ? -14.841 13.078 -1.324 1.00 93.56 96 PRO A CA 1
ATOM 748 C C . PRO A 1 96 ? -14.388 11.756 -0.671 1.00 93.56 96 PRO A C 1
ATOM 750 O O . PRO A 1 96 ? -15.189 11.120 0.012 1.00 93.56 96 PRO A O 1
ATOM 753 N N . GLU A 1 97 ? -13.144 11.335 -0.884 1.00 93.75 97 GLU A N 1
ATOM 754 C CA . GLU A 1 97 ? -12.612 10.017 -0.525 1.00 93.75 97 GLU A CA 1
ATOM 755 C C . GLU A 1 97 ? -12.678 9.800 0.986 1.00 93.75 97 GLU A C 1
ATOM 757 O O . GLU A 1 97 ? -13.316 8.865 1.459 1.00 93.75 97 GLU A O 1
ATOM 762 N N . PHE A 1 98 ? -12.115 10.714 1.773 1.00 94.44 98 PHE A N 1
ATOM 763 C CA . PHE A 1 98 ? -12.215 10.637 3.222 1.00 94.44 98 PHE A CA 1
ATOM 764 C C . PHE A 1 98 ? -13.438 11.410 3.697 1.00 94.44 98 PHE A C 1
ATOM 766 O O . PHE A 1 98 ? -13.408 12.632 3.813 1.00 94.44 98 PHE A O 1
ATOM 773 N N . LYS A 1 99 ? -14.524 10.717 4.035 1.00 92.94 99 LYS A N 1
ATOM 774 C CA . LYS A 1 99 ? -15.695 11.370 4.640 1.00 92.94 99 LYS A CA 1
ATOM 775 C C . LYS A 1 99 ? -15.361 11.892 6.040 1.00 92.94 99 LYS A C 1
ATOM 777 O O . LYS A 1 99 ? -14.625 11.253 6.795 1.00 92.94 99 LYS A O 1
ATOM 782 N N . ILE A 1 100 ? -15.903 13.059 6.382 1.00 91.50 100 ILE A N 1
ATOM 783 C CA . ILE A 1 100 ? -15.756 13.640 7.720 1.00 91.50 100 ILE A CA 1
ATOM 784 C C . ILE A 1 100 ? -16.621 12.829 8.676 1.00 91.50 100 ILE A C 1
ATOM 786 O O . ILE A 1 100 ? -17.819 12.663 8.448 1.00 91.50 100 ILE A O 1
ATOM 790 N N . LYS A 1 101 ? -15.996 12.298 9.723 1.00 85.44 101 LYS A N 1
ATOM 791 C CA . LYS A 1 101 ? -16.663 11.518 10.761 1.00 85.44 101 LYS A CA 1
ATOM 792 C C . LYS A 1 101 ? -16.151 11.937 12.128 1.00 85.44 101 LYS A C 1
ATOM 794 O O . LYS A 1 101 ? -14.951 12.160 12.312 1.00 85.44 101 LYS A O 1
ATOM 799 N N . ASP A 1 102 ? -17.064 12.003 13.088 1.00 76.06 102 ASP A N 1
ATOM 800 C CA . ASP A 1 102 ? -16.706 12.233 14.480 1.00 76.06 102 ASP A CA 1
ATOM 801 C C . ASP A 1 102 ? -16.113 10.972 15.109 1.00 76.06 102 ASP A C 1
ATOM 803 O O . ASP A 1 102 ? -16.284 9.848 14.624 1.00 76.06 102 ASP A O 1
ATOM 807 N N . LYS A 1 103 ? -15.381 11.164 16.212 1.00 63.88 103 LYS A N 1
ATOM 808 C CA . LYS A 1 103 ? -14.669 10.085 16.915 1.00 63.88 103 LYS A CA 1
ATOM 809 C C . LYS A 1 103 ? -15.564 8.907 17.324 1.00 63.88 103 LYS A C 1
ATOM 811 O O . LYS A 1 103 ? -15.033 7.822 17.502 1.00 63.88 103 LYS A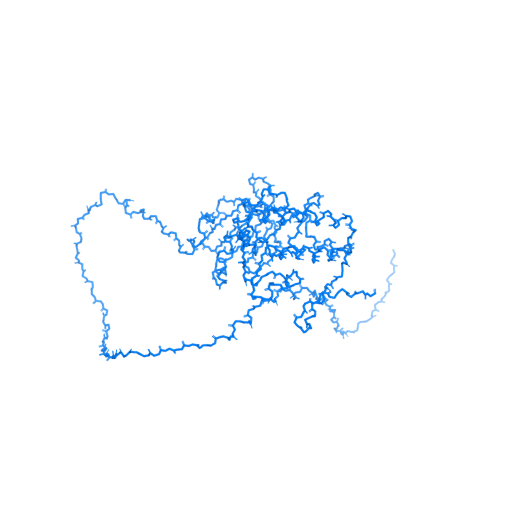 O 1
ATOM 816 N N . SER A 1 104 ? -16.872 9.108 17.471 1.00 59.47 104 SER A N 1
ATOM 817 C CA . SER A 1 104 ? -17.834 8.085 17.898 1.00 59.47 104 SER A CA 1
ATOM 818 C C . SER A 1 104 ? -18.336 7.174 16.775 1.00 59.47 104 SER A C 1
ATOM 820 O O . SER A 1 104 ? -19.104 6.260 17.041 1.00 59.47 104 SER A O 1
ATOM 822 N N . THR A 1 105 ? -17.959 7.415 15.516 1.00 61.47 105 THR A N 1
ATOM 823 C CA . THR A 1 105 ? -18.616 6.726 14.390 1.00 61.47 105 THR A CA 1
ATOM 824 C C . THR A 1 105 ? -18.161 5.276 14.205 1.00 61.47 105 THR A C 1
ATOM 826 O O . THR A 1 105 ? -18.816 4.527 13.487 1.00 61.47 105 THR A O 1
ATOM 829 N N . PHE A 1 106 ? -17.036 4.879 14.802 1.00 67.75 106 PHE A N 1
ATOM 830 C CA . PHE A 1 106 ? -16.543 3.509 14.736 1.00 67.75 106 PHE A CA 1
ATOM 831 C C . PHE A 1 106 ? -15.931 3.092 16.073 1.00 67.75 106 PHE A C 1
ATOM 833 O O . PHE A 1 106 ? -14.969 3.711 16.536 1.00 67.75 106 PHE A O 1
ATOM 840 N N . ASN A 1 107 ? -16.470 2.025 16.662 1.00 85.62 107 ASN A N 1
ATOM 841 C CA . ASN A 1 107 ? -15.980 1.451 17.910 1.00 85.62 107 ASN A CA 1
ATOM 842 C C . ASN A 1 107 ? -14.795 0.525 17.617 1.00 85.62 107 ASN A C 1
ATOM 844 O O . ASN A 1 107 ? -14.959 -0.680 17.431 1.00 85.62 107 ASN A O 1
ATOM 848 N N . PHE A 1 108 ? -13.599 1.106 17.527 1.00 90.94 108 PHE A N 1
ATOM 849 C CA . PHE A 1 108 ? -12.349 0.355 17.435 1.00 90.94 108 PHE A CA 1
ATOM 850 C C . PHE A 1 108 ? -11.588 0.429 18.758 1.00 90.94 108 PHE A C 1
ATOM 852 O O . PHE A 1 108 ? -11.216 1.516 19.207 1.00 90.94 108 PHE A O 1
ATOM 859 N N . GLU A 1 109 ? -11.305 -0.726 19.344 1.00 93.00 109 GLU A N 1
ATOM 860 C CA . GLU A 1 109 ? -10.450 -0.862 20.517 1.00 93.00 109 GLU A CA 1
ATOM 861 C C . GLU A 1 109 ? -9.004 -1.101 20.096 1.00 93.00 109 GLU A C 1
ATOM 863 O O . GLU A 1 109 ? -8.708 -1.895 19.204 1.00 93.00 109 GLU A O 1
ATOM 868 N N . LEU A 1 110 ? -8.075 -0.385 20.728 1.00 93.69 110 LEU A N 1
ATOM 869 C CA . LEU A 1 110 ? -6.655 -0.522 20.438 1.00 93.69 110 LEU A CA 1
ATOM 870 C C . LEU A 1 110 ? -6.107 -1.794 21.090 1.00 93.69 110 LEU A C 1
ATOM 872 O O . LEU A 1 110 ? -6.047 -1.878 22.312 1.00 93.69 110 LEU A O 1
ATOM 876 N N . VAL A 1 111 ? -5.625 -2.728 20.272 1.00 95.00 111 VAL A N 1
ATOM 877 C CA . VAL A 1 111 ? -4.987 -3.968 20.740 1.00 95.00 111 VAL A CA 1
ATOM 878 C C . VAL A 1 111 ? -3.471 -3.794 20.832 1.00 95.00 111 VAL A C 1
ATOM 880 O O . VAL A 1 111 ? -2.846 -4.216 21.800 1.00 95.00 111 VAL A O 1
ATOM 883 N N . GLY A 1 112 ? -2.853 -3.150 19.837 1.00 94.00 112 GLY A N 1
ATOM 884 C CA . GLY A 1 112 ? -1.398 -2.994 19.802 1.00 94.00 112 GLY A CA 1
ATOM 885 C C . GLY A 1 112 ? -0.892 -2.063 18.706 1.00 94.00 112 GLY A C 1
ATOM 886 O O . GLY A 1 112 ? -1.646 -1.596 17.856 1.00 94.00 112 GLY A O 1
ATOM 887 N N . THR A 1 113 ? 0.410 -1.774 18.716 1.00 94.69 113 THR A N 1
ATOM 888 C CA . THR A 1 113 ? 1.078 -1.021 17.639 1.00 94.69 113 THR A CA 1
ATOM 889 C C . THR A 1 113 ? 1.817 -1.996 16.733 1.00 94.69 113 THR A C 1
ATOM 891 O O . THR A 1 113 ? 2.623 -2.771 17.234 1.00 94.69 113 THR A O 1
ATOM 894 N N . ILE A 1 114 ? 1.558 -1.932 15.426 1.00 91.50 114 ILE A N 1
ATOM 895 C CA . ILE A 1 114 ? 2.207 -2.778 14.413 1.00 91.50 114 ILE A CA 1
ATOM 896 C C . ILE A 1 114 ? 3.461 -2.073 13.894 1.00 91.50 114 ILE A C 1
ATOM 898 O O . ILE A 1 114 ? 4.564 -2.590 14.010 1.00 91.50 114 ILE A O 1
ATOM 902 N N . ALA A 1 115 ? 3.304 -0.848 13.383 1.00 88.62 115 ALA A N 1
ATOM 903 C CA . ALA A 1 115 ? 4.387 -0.131 12.718 1.00 88.62 115 ALA A CA 1
ATOM 904 C C . ALA A 1 115 ? 4.338 1.381 12.965 1.00 88.62 115 ALA A C 1
ATOM 906 O O . ALA A 1 115 ? 3.305 1.969 13.307 1.00 88.62 115 ALA A O 1
ATOM 907 N N . LYS A 1 116 ? 5.481 2.038 12.759 1.00 87.12 116 LYS A N 1
ATOM 908 C CA . LYS A 1 116 ? 5.613 3.500 12.734 1.00 87.12 116 LYS A CA 1
ATOM 909 C C . LYS A 1 116 ? 6.186 3.890 11.373 1.00 87.12 116 LYS A C 1
ATOM 911 O O . LYS A 1 116 ? 7.308 3.514 11.069 1.00 87.12 116 LYS A O 1
ATOM 916 N N . GLY A 1 117 ? 5.414 4.624 10.580 1.00 75.94 117 GLY A N 1
ATOM 917 C CA . GLY A 1 117 ? 5.821 5.109 9.261 1.00 75.94 117 GLY A CA 1
ATOM 918 C C . GLY A 1 117 ? 6.133 6.607 9.254 1.00 75.94 117 GLY A C 1
ATOM 919 O O . GLY A 1 117 ? 6.001 7.294 10.271 1.00 75.94 117 GLY A O 1
ATOM 920 N N . ALA A 1 118 ? 6.490 7.133 8.079 1.00 73.56 118 ALA A N 1
ATOM 921 C CA . ALA A 1 118 ? 6.796 8.554 7.879 1.00 73.56 118 ALA A CA 1
ATOM 922 C C . ALA A 1 118 ? 5.600 9.463 8.236 1.00 73.56 118 ALA A C 1
ATOM 924 O O . ALA A 1 118 ? 5.690 10.374 9.071 1.00 73.56 118 ALA A O 1
ATOM 925 N N . PHE A 1 119 ? 4.429 9.144 7.682 1.00 77.75 119 PHE A N 1
ATOM 926 C CA . PHE A 1 119 ? 3.215 9.952 7.827 1.00 77.75 119 PHE A CA 1
ATOM 927 C C . PHE A 1 119 ? 2.393 9.648 9.084 1.00 77.75 119 PHE A C 1
ATOM 929 O O . PHE A 1 119 ? 1.471 10.403 9.422 1.00 77.75 119 PHE A O 1
ATOM 936 N N . GLY A 1 120 ? 2.677 8.544 9.778 1.00 88.06 120 GLY A N 1
ATOM 937 C CA . GLY A 1 120 ? 1.731 8.010 10.746 1.00 88.06 120 GLY A CA 1
ATOM 938 C C . GLY A 1 120 ? 2.160 6.743 11.470 1.00 88.06 120 GLY A C 1
ATOM 939 O O . GLY A 1 120 ? 3.317 6.335 11.457 1.00 88.06 120 GLY A O 1
ATOM 940 N N . LYS A 1 121 ? 1.192 6.133 12.149 1.00 94.25 121 LYS A N 1
ATOM 941 C CA . LYS A 1 121 ? 1.362 4.883 12.899 1.00 94.25 121 LYS A CA 1
ATOM 942 C C . LYS A 1 121 ? 0.298 3.887 12.466 1.00 94.25 121 LYS A C 1
ATOM 944 O O . LYS A 1 121 ? -0.822 4.299 12.168 1.00 94.25 121 LYS A O 1
ATOM 949 N N . VAL A 1 122 ? 0.654 2.610 12.465 1.00 94.38 122 VAL A N 1
ATOM 950 C CA . VAL A 1 122 ? -0.253 1.502 12.173 1.00 94.38 122 VAL A CA 1
ATOM 951 C C . VAL A 1 122 ? -0.515 0.747 13.466 1.00 94.38 122 VAL A C 1
ATOM 953 O O . VAL A 1 122 ? 0.419 0.377 14.182 1.00 94.38 122 VAL A O 1
ATOM 956 N N . TYR A 1 123 ? -1.788 0.544 13.774 1.00 95.69 123 TYR A N 1
ATOM 957 C CA . TYR A 1 123 ? -2.249 -0.118 14.983 1.00 95.69 123 TYR A CA 1
ATOM 958 C C . TYR A 1 123 ? -3.038 -1.373 14.644 1.00 95.69 123 TYR A C 1
ATOM 960 O O . TYR A 1 123 ? -3.800 -1.381 13.684 1.00 95.69 123 TYR A O 1
ATOM 968 N N . LYS A 1 124 ? -2.902 -2.401 15.476 1.00 96.19 124 LYS A N 1
ATOM 969 C CA . LYS A 1 124 ? -3.824 -3.532 15.515 1.00 96.19 124 LYS A CA 1
ATOM 970 C C . LYS A 1 124 ? -5.026 -3.112 16.352 1.00 96.19 124 LYS A C 1
ATOM 972 O O . LYS A 1 124 ? -4.842 -2.671 17.491 1.00 96.19 124 LYS A O 1
ATOM 977 N N . VAL A 1 125 ? -6.224 -3.213 15.795 1.00 96.06 125 VAL A N 1
ATOM 978 C CA . VAL A 1 125 ? -7.464 -2.787 16.451 1.00 96.06 125 VAL A CA 1
ATOM 979 C C . VAL A 1 125 ? -8.528 -3.874 16.363 1.00 96.06 125 VAL A C 1
ATOM 981 O O . VAL A 1 125 ? -8.552 -4.624 15.394 1.00 96.06 125 VAL A O 1
ATOM 984 N N . LEU A 1 126 ? -9.405 -3.947 17.359 1.00 95.62 126 LEU A N 1
ATOM 985 C CA . LEU A 1 126 ? -10.583 -4.811 17.374 1.00 95.62 126 LEU A CA 1
ATOM 986 C C . LEU A 1 126 ? -11.813 -3.948 17.101 1.00 95.62 126 LEU A C 1
ATOM 988 O O . LEU A 1 126 ? -12.029 -2.952 17.791 1.00 95.62 126 LEU A O 1
ATOM 992 N N . LYS A 1 127 ? -12.615 -4.294 16.097 1.00 94.31 127 LYS A N 1
ATOM 993 C CA . LYS A 1 127 ? -13.910 -3.646 15.889 1.00 94.31 127 LYS A CA 1
ATOM 994 C C . LYS A 1 127 ? -14.921 -4.279 16.838 1.00 94.31 127 LYS A C 1
ATOM 996 O O . LYS A 1 127 ? -15.263 -5.440 16.659 1.00 94.31 127 LYS A O 1
ATOM 1001 N N . VAL A 1 128 ? -15.415 -3.518 17.811 1.00 91.38 128 VAL A N 1
ATOM 1002 C CA . VAL A 1 128 ? -16.306 -4.031 18.870 1.00 91.38 128 VAL A CA 1
ATOM 1003 C C . VAL A 1 128 ? -17.589 -4.620 18.286 1.00 91.38 128 VAL A C 1
ATOM 1005 O O . VAL A 1 128 ? -18.044 -5.666 18.731 1.00 91.38 128 VAL A O 1
ATOM 1008 N N . ASP A 1 129 ? -18.136 -3.988 17.245 1.00 89.81 129 ASP A N 1
ATOM 1009 C CA . ASP A 1 129 ? -19.427 -4.390 16.682 1.00 89.81 129 ASP A CA 1
ATOM 1010 C C . ASP A 1 129 ? -19.375 -5.752 15.961 1.00 89.81 129 ASP A C 1
ATOM 1012 O O . ASP A 1 129 ? -20.359 -6.485 15.987 1.00 89.81 129 ASP A O 1
ATOM 1016 N N . SER A 1 130 ? -18.257 -6.086 15.295 1.00 90.69 130 SER A N 1
ATOM 1017 C CA . SER A 1 130 ? -18.091 -7.364 14.573 1.00 90.69 130 SER A CA 1
ATOM 1018 C C . SER A 1 130 ? -17.159 -8.356 15.269 1.00 90.69 130 SER A C 1
ATOM 1020 O O . SER A 1 130 ? -17.072 -9.501 14.844 1.00 90.69 130 SER A O 1
ATOM 1022 N N . ASN A 1 131 ? -16.475 -7.938 16.335 1.00 92.56 131 ASN A N 1
ATOM 1023 C CA . ASN A 1 131 ? -15.424 -8.695 17.013 1.00 92.56 131 ASN A CA 1
ATOM 1024 C C . ASN A 1 131 ? -14.287 -9.160 16.075 1.00 92.56 131 ASN A C 1
ATOM 1026 O O . ASN A 1 131 ? -13.664 -10.197 16.289 1.00 92.56 131 ASN A O 1
ATOM 1030 N N . GLU A 1 132 ? -14.006 -8.379 15.031 1.00 93.75 132 GLU A N 1
ATOM 1031 C CA . GLU A 1 132 ? -12.968 -8.670 14.038 1.00 93.75 132 GLU A CA 1
ATOM 1032 C C . GLU A 1 132 ? -11.750 -7.763 14.211 1.00 93.75 132 GLU A C 1
ATOM 1034 O O . GLU A 1 132 ? -11.851 -6.594 14.604 1.00 93.75 132 GLU A O 1
ATOM 1039 N N . ILE A 1 133 ? -10.583 -8.300 13.867 1.00 95.50 133 ILE A N 1
ATOM 1040 C CA . ILE A 1 133 ? -9.308 -7.602 13.979 1.00 95.50 133 ILE A CA 1
ATOM 1041 C C . ILE A 1 133 ? -8.981 -6.895 12.662 1.00 95.50 133 ILE A C 1
ATOM 1043 O O . ILE A 1 133 ? -9.062 -7.473 11.583 1.00 95.50 133 ILE A O 1
ATOM 1047 N N . TYR A 1 134 ? -8.526 -5.650 12.769 1.00 96.44 134 TYR A N 1
ATOM 1048 C CA . TYR A 1 134 ? -8.111 -4.827 11.642 1.00 96.44 134 TYR A CA 1
ATOM 1049 C C . TYR A 1 134 ? -6.747 -4.168 11.880 1.00 96.44 134 TYR A C 1
ATOM 1051 O O . TYR A 1 134 ? -6.287 -4.003 13.016 1.00 96.44 134 TYR A O 1
ATOM 1059 N N . ALA A 1 135 ? -6.114 -3.743 10.790 1.00 96.12 135 ALA A N 1
ATOM 1060 C CA . ALA A 1 135 ? -4.961 -2.856 10.797 1.00 96.12 135 ALA A CA 1
ATOM 1061 C C . ALA A 1 135 ? -5.422 -1.416 10.516 1.00 96.12 135 ALA A C 1
ATOM 1063 O O . ALA A 1 135 ? -5.906 -1.098 9.433 1.00 96.12 135 ALA A O 1
ATOM 1064 N N . MET A 1 136 ? -5.270 -0.523 11.496 1.00 95.75 136 MET A N 1
ATOM 1065 C CA . MET A 1 136 ? -5.637 0.889 11.392 1.00 95.75 136 MET A CA 1
ATOM 1066 C C . MET A 1 136 ? -4.395 1.766 11.207 1.00 95.75 136 MET A C 1
ATOM 1068 O O . MET A 1 136 ? -3.626 1.995 12.145 1.00 95.75 136 MET A O 1
ATOM 1072 N N . LYS A 1 137 ? -4.238 2.330 10.011 1.00 95.12 137 LYS A N 1
ATOM 1073 C CA . LYS A 1 137 ? -3.229 3.338 9.670 1.00 95.12 137 LYS A CA 1
ATOM 1074 C C . LYS A 1 137 ? -3.773 4.734 9.987 1.00 95.12 137 LYS A C 1
ATOM 1076 O O . LYS A 1 137 ? -4.782 5.178 9.443 1.00 95.12 137 LYS A O 1
ATOM 1081 N N . VAL A 1 138 ? -3.099 5.435 10.900 1.00 95.31 138 VAL A N 1
ATOM 1082 C CA . VAL A 1 138 ? -3.472 6.776 11.372 1.00 95.31 138 VAL A CA 1
ATOM 1083 C C . VAL A 1 138 ? -2.446 7.793 10.892 1.00 95.31 138 VAL A C 1
ATOM 1085 O O . VAL A 1 138 ? -1.304 7.793 11.360 1.00 95.31 138 VAL A O 1
ATOM 1088 N N . LEU A 1 139 ? -2.867 8.695 10.005 1.00 95.62 139 LEU A N 1
ATOM 1089 C CA . LEU A 1 139 ? -1.991 9.645 9.319 1.00 95.62 139 LEU A CA 1
ATOM 1090 C C . LEU A 1 139 ? -2.222 11.088 9.786 1.00 95.62 139 LEU A C 1
ATOM 1092 O O . LEU A 1 139 ? -3.351 11.502 10.060 1.00 95.62 139 LEU A O 1
ATOM 1096 N N . SER A 1 140 ? -1.147 11.875 9.865 1.00 95.81 140 SER A N 1
ATOM 1097 C CA . SER A 1 140 ? -1.214 13.302 10.205 1.00 95.81 140 SER A CA 1
ATOM 1098 C C . SER A 1 140 ? -1.461 14.155 8.963 1.00 95.81 140 SER A C 1
ATOM 1100 O O . SER A 1 140 ? -0.611 14.205 8.075 1.00 95.81 140 SER A O 1
ATOM 1102 N N . LYS A 1 141 ? -2.566 14.914 8.934 1.00 95.69 141 LYS A N 1
ATOM 1103 C CA . LYS A 1 141 ? -2.865 15.822 7.812 1.00 95.69 141 LYS A CA 1
ATOM 1104 C C . LYS A 1 141 ? -1.774 16.868 7.601 1.00 95.69 141 LYS A C 1
ATOM 1106 O O . LYS A 1 141 ? -1.405 17.143 6.470 1.00 95.69 141 LYS A O 1
ATOM 1111 N N . ALA A 1 142 ? -1.233 17.414 8.691 1.00 94.81 142 ALA A N 1
ATOM 1112 C CA . ALA A 1 142 ? -0.178 18.419 8.619 1.00 94.81 142 ALA A CA 1
ATOM 1113 C C . ALA A 1 142 ? 1.079 17.885 7.911 1.00 94.81 142 ALA A C 1
ATOM 1115 O O . ALA A 1 142 ? 1.655 18.604 7.106 1.00 94.81 142 ALA A O 1
ATOM 1116 N N . ARG A 1 143 ? 1.454 16.618 8.164 1.00 94.56 143 ARG A N 1
ATOM 1117 C CA . ARG A 1 143 ? 2.608 15.976 7.508 1.00 94.56 143 ARG A CA 1
ATOM 1118 C C . ARG A 1 143 ? 2.348 15.703 6.029 1.00 94.56 143 ARG A C 1
ATOM 1120 O O . ARG A 1 143 ? 3.185 16.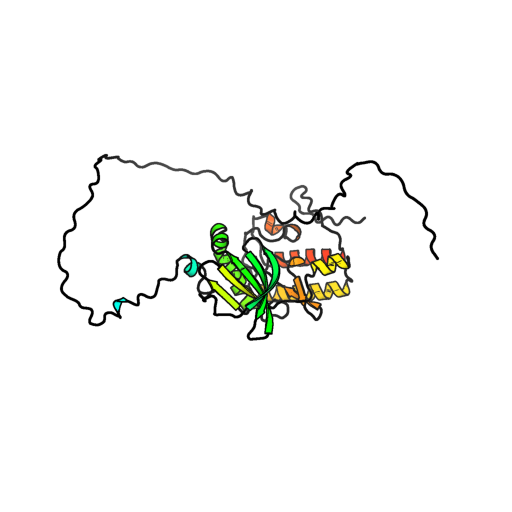002 5.193 1.00 94.56 143 ARG A O 1
ATOM 1127 N N . ILE A 1 144 ? 1.157 15.196 5.706 1.00 95.44 144 ILE A N 1
ATOM 1128 C CA . ILE A 1 144 ? 0.765 14.940 4.313 1.00 95.44 144 ILE A CA 1
ATOM 1129 C C . ILE A 1 144 ? 0.815 16.232 3.488 1.00 95.44 144 ILE A C 1
ATOM 1131 O O . ILE A 1 144 ? 1.315 16.229 2.367 1.00 95.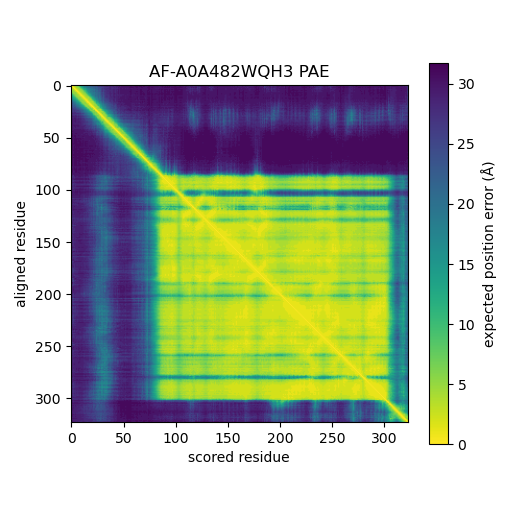44 144 ILE A O 1
ATOM 1135 N N . ILE A 1 145 ? 0.314 17.339 4.046 1.00 95.31 145 ILE A N 1
ATOM 1136 C CA . ILE A 1 145 ? 0.317 18.643 3.372 1.00 95.31 145 ILE A CA 1
ATOM 1137 C C . ILE A 1 145 ? 1.747 19.168 3.213 1.00 95.31 145 ILE A C 1
ATOM 1139 O O . ILE A 1 145 ? 2.095 19.611 2.126 1.00 95.31 145 ILE A O 1
ATOM 1143 N N . SER A 1 146 ? 2.589 19.095 4.253 1.00 94.44 146 SER A N 1
ATOM 1144 C CA . SER A 1 146 ? 3.976 19.576 4.158 1.00 94.44 146 SER A CA 1
ATOM 1145 C C . SER A 1 146 ? 4.814 18.814 3.132 1.00 94.44 146 SER A C 1
ATOM 1147 O O . SER A 1 146 ? 5.748 19.378 2.576 1.00 94.44 146 SER A O 1
ATOM 1149 N N . GLU A 1 147 ? 4.479 17.549 2.877 1.00 92.94 147 GLU A N 1
ATOM 1150 C CA . GLU A 1 147 ? 5.164 16.692 1.904 1.00 92.94 147 GLU A CA 1
ATOM 1151 C C . GLU A 1 147 ? 4.466 16.668 0.529 1.00 92.94 147 GLU A C 1
ATOM 1153 O O . GLU A 1 147 ? 4.857 15.900 -0.343 1.00 92.94 147 GLU A O 1
ATOM 1158 N N . ASN A 1 148 ? 3.435 17.498 0.307 1.00 93.75 148 ASN A N 1
ATOM 1159 C CA . ASN A 1 148 ? 2.639 17.532 -0.930 1.00 93.75 148 ASN A CA 1
ATOM 1160 C C . ASN A 1 148 ? 2.060 16.160 -1.352 1.00 93.75 148 ASN A C 1
ATOM 1162 O O . ASN A 1 148 ? 1.814 15.909 -2.531 1.00 93.75 148 ASN A O 1
ATOM 1166 N N . ALA A 1 149 ? 1.771 15.283 -0.387 1.00 94.38 149 ALA A N 1
ATOM 1167 C CA . ALA A 1 149 ? 1.361 13.894 -0.618 1.00 94.38 149 ALA A CA 1
ATOM 1168 C C . ALA A 1 149 ? -0.169 13.686 -0.608 1.00 94.38 149 ALA A C 1
ATOM 1170 O O . ALA A 1 149 ? -0.657 12.573 -0.422 1.00 94.38 149 ALA A O 1
ATOM 1171 N N . ILE A 1 150 ? -0.964 14.751 -0.778 1.00 95.31 150 ILE A N 1
ATOM 1172 C CA . ILE A 1 150 ? -2.435 14.680 -0.680 1.00 95.31 150 ILE A CA 1
ATOM 1173 C C . ILE A 1 150 ? -3.004 13.708 -1.717 1.00 95.31 150 ILE A C 1
ATOM 1175 O O . ILE A 1 150 ? -3.758 12.807 -1.359 1.00 95.31 150 ILE A O 1
ATOM 1179 N N . GLN A 1 151 ? -2.628 13.872 -2.989 1.00 94.56 151 GLN A N 1
ATOM 1180 C CA . GLN A 1 151 ? -3.141 13.030 -4.070 1.00 94.56 151 GLN A CA 1
ATOM 1181 C C . GLN A 1 151 ? -2.730 11.566 -3.883 1.00 94.56 151 GLN A C 1
ATOM 1183 O O . GLN A 1 151 ? -3.557 10.678 -4.043 1.00 94.56 151 GLN A O 1
ATOM 1188 N N . GLN A 1 152 ? -1.491 11.333 -3.449 1.00 93.75 152 GLN A N 1
ATOM 1189 C CA . GLN A 1 152 ? -0.956 10.004 -3.166 1.00 93.75 152 GLN A CA 1
ATOM 1190 C C . GLN A 1 152 ? -1.795 9.258 -2.118 1.00 93.75 152 GLN A C 1
ATOM 1192 O O . GLN A 1 152 ? -2.180 8.118 -2.341 1.00 93.75 152 GLN A O 1
ATOM 1197 N N . VAL A 1 153 ? -2.156 9.913 -1.010 1.00 95.56 153 VAL A N 1
ATOM 1198 C CA . VAL A 1 153 ? -2.983 9.293 0.042 1.00 95.56 153 VAL A CA 1
ATOM 1199 C C . VAL A 1 153 ? -4.426 9.050 -0.420 1.00 95.56 153 VAL A C 1
ATOM 1201 O O . VAL A 1 153 ? -5.062 8.083 -0.002 1.00 95.56 153 VAL A O 1
ATOM 1204 N N . LYS A 1 154 ? -4.968 9.920 -1.281 1.00 96.12 154 LYS A N 1
ATOM 1205 C CA . LYS A 1 154 ? -6.299 9.720 -1.879 1.00 96.12 154 LYS A CA 1
ATOM 1206 C C . LYS A 1 154 ? -6.297 8.534 -2.845 1.00 96.12 154 LYS A C 1
ATOM 1208 O O . LYS A 1 154 ? -7.238 7.741 -2.832 1.00 96.12 154 LYS A O 1
ATOM 1213 N N . ASP A 1 155 ? -5.245 8.414 -3.648 1.00 95.50 155 ASP A N 1
ATOM 1214 C CA . ASP A 1 155 ? -5.072 7.315 -4.592 1.00 95.50 155 ASP A CA 1
ATOM 1215 C C . ASP A 1 155 ? -4.822 5.986 -3.874 1.00 95.50 155 ASP A C 1
ATOM 1217 O O . ASP A 1 155 ? -5.448 5.007 -4.260 1.00 95.50 155 ASP A O 1
ATOM 1221 N N . GLU A 1 156 ? -4.032 5.958 -2.793 1.00 95.44 156 GLU A N 1
ATOM 1222 C CA . GLU A 1 156 ? -3.799 4.765 -1.958 1.00 95.44 156 GLU A CA 1
ATOM 1223 C C . GLU A 1 156 ? -5.122 4.093 -1.562 1.00 95.44 156 GLU A C 1
ATOM 1225 O O . GLU A 1 156 ? -5.360 2.927 -1.876 1.00 95.44 156 GLU A O 1
ATOM 1230 N N . VAL A 1 157 ? -6.028 4.851 -0.938 1.00 95.69 157 VAL A N 1
ATOM 1231 C CA . VAL A 1 157 ? -7.322 4.325 -0.484 1.00 95.69 157 VAL A CA 1
ATOM 1232 C C . VAL A 1 157 ? -8.234 3.973 -1.650 1.00 95.69 157 VAL A C 1
ATOM 1234 O O . VAL A 1 157 ? -8.916 2.949 -1.610 1.00 95.69 157 VAL A O 1
ATOM 1237 N N . ARG A 1 158 ? -8.274 4.807 -2.695 1.00 96.00 158 ARG A N 1
ATOM 1238 C CA . ARG A 1 158 ? -9.124 4.552 -3.863 1.00 96.00 158 ARG A CA 1
ATOM 1239 C C . ARG A 1 158 ? -8.707 3.259 -4.564 1.00 96.00 158 ARG A C 1
ATOM 1241 O O . ARG A 1 158 ? -9.563 2.424 -4.826 1.00 96.00 158 ARG A O 1
ATOM 1248 N N . ILE A 1 159 ? -7.415 3.090 -4.833 1.00 96.69 159 ILE A N 1
ATOM 1249 C CA . ILE A 1 159 ? -6.863 1.898 -5.482 1.00 96.69 159 ILE A CA 1
ATOM 1250 C C . ILE A 1 159 ? -7.122 0.675 -4.606 1.00 96.69 159 ILE A C 1
ATOM 1252 O O . ILE A 1 159 ? -7.722 -0.287 -5.079 1.00 96.69 159 ILE A O 1
ATOM 1256 N N . GLN A 1 160 ? -6.745 0.731 -3.326 1.00 96.12 160 GLN A N 1
ATOM 1257 C CA . GLN A 1 160 ? -6.870 -0.418 -2.432 1.00 96.12 160 GLN A CA 1
ATOM 1258 C C . GLN A 1 160 ? -8.331 -0.839 -2.220 1.00 96.12 160 GLN A C 1
ATOM 1260 O O . GLN A 1 160 ? -8.633 -2.026 -2.229 1.00 96.12 160 GLN A O 1
ATOM 1265 N N . SER A 1 161 ? -9.261 0.110 -2.073 1.00 95.06 161 SER A N 1
ATOM 1266 C CA . SER A 1 161 ? -10.688 -0.214 -1.911 1.00 95.06 161 SER A CA 1
ATOM 1267 C C . SER A 1 161 ? -11.338 -0.754 -3.189 1.00 95.06 161 SER A C 1
ATOM 1269 O O . SER A 1 161 ? -12.201 -1.622 -3.104 1.00 95.06 161 SER A O 1
ATOM 1271 N N . MET A 1 162 ? -10.925 -0.288 -4.373 1.00 94.25 162 MET A N 1
ATOM 1272 C CA . MET A 1 162 ? -11.424 -0.816 -5.651 1.00 94.25 162 MET A CA 1
ATOM 1273 C C . MET A 1 162 ? -10.862 -2.209 -5.957 1.00 94.25 162 MET A C 1
ATOM 1275 O O . MET A 1 162 ? -11.585 -3.069 -6.456 1.00 94.25 162 MET A O 1
ATOM 1279 N N . CYS A 1 163 ? -9.589 -2.438 -5.634 1.00 94.81 163 CYS A N 1
ATOM 1280 C CA . CYS A 1 163 ? -8.867 -3.672 -5.949 1.00 94.81 163 CYS A CA 1
ATOM 1281 C C . CYS A 1 163 ? -8.990 -4.752 -4.862 1.00 94.81 163 CYS A C 1
ATOM 1283 O O . CYS A 1 163 ? -8.707 -5.915 -5.125 1.00 94.81 163 CYS A O 1
ATOM 1285 N N . GLY A 1 164 ? -9.443 -4.394 -3.658 1.00 92.25 164 GLY A N 1
ATOM 1286 C CA . GLY A 1 164 ? -9.478 -5.270 -2.482 1.00 92.25 164 GLY A CA 1
ATOM 1287 C C . GLY A 1 164 ? -10.466 -6.439 -2.529 1.00 92.25 164 GLY A C 1
ATOM 1288 O O . GLY A 1 164 ? -10.620 -7.132 -1.530 1.00 92.25 164 GLY A O 1
ATOM 1289 N N . HIS A 1 165 ? -11.165 -6.650 -3.646 1.00 92.75 165 HIS A N 1
ATOM 1290 C CA . HIS A 1 165 ? -11.957 -7.860 -3.880 1.00 92.75 165 HIS A CA 1
ATOM 1291 C C . HIS A 1 165 ? -11.113 -9.016 -4.441 1.00 92.75 165 HIS A C 1
ATOM 1293 O O . HIS A 1 165 ? -11.575 -10.154 -4.453 1.00 92.75 165 HIS A O 1
ATOM 1299 N N . ASN A 1 166 ? -9.900 -8.731 -4.928 1.00 95.44 166 ASN A N 1
ATOM 1300 C CA . ASN A 1 166 ? -8.946 -9.753 -5.335 1.00 95.44 166 ASN A CA 1
ATOM 1301 C C . ASN A 1 166 ? -8.376 -10.463 -4.086 1.00 95.44 166 ASN A C 1
ATOM 1303 O O . ASN A 1 166 ? -7.996 -9.770 -3.141 1.00 95.44 166 ASN A O 1
ATOM 1307 N N . PRO A 1 167 ? -8.282 -11.807 -4.068 1.00 95.50 167 PRO A N 1
ATOM 1308 C CA . PRO A 1 167 ? -7.849 -12.562 -2.886 1.00 95.50 167 PRO A CA 1
ATOM 1309 C C . PRO A 1 167 ? -6.411 -12.251 -2.442 1.00 95.50 167 PRO A C 1
ATOM 1311 O O . PRO A 1 167 ? -6.116 -12.316 -1.255 1.00 95.50 167 PRO A O 1
ATOM 1314 N N . PHE A 1 168 ? -5.536 -11.852 -3.367 1.00 96.94 168 PHE A N 1
ATOM 1315 C CA . PHE A 1 168 ? -4.126 -11.569 -3.092 1.00 96.94 168 PHE A CA 1
ATOM 1316 C C . PHE A 1 168 ? -3.864 -10.091 -2.758 1.00 96.94 168 PHE A C 1
ATOM 1318 O O . PHE A 1 168 ? -2.717 -9.642 -2.735 1.00 96.94 168 PHE A O 1
ATOM 1325 N N . ILE A 1 169 ? -4.912 -9.293 -2.526 1.00 97.00 169 ILE A N 1
ATOM 1326 C CA . ILE A 1 169 ? -4.815 -7.873 -2.172 1.00 97.00 169 ILE A CA 1
ATOM 1327 C C . ILE A 1 169 ? -5.597 -7.618 -0.889 1.00 97.00 169 ILE A C 1
ATOM 1329 O O . ILE A 1 169 ? -6.796 -7.878 -0.808 1.00 97.00 169 ILE A O 1
ATOM 1333 N N . VAL A 1 170 ? -4.947 -7.011 0.106 1.00 95.94 170 VAL A N 1
ATOM 1334 C CA . VAL A 1 170 ? -5.621 -6.698 1.369 1.00 95.94 170 VAL A CA 1
ATOM 1335 C C . VAL A 1 170 ? -6.707 -5.645 1.161 1.00 95.94 170 VAL A C 1
ATOM 1337 O O . VAL A 1 170 ? -6.431 -4.496 0.796 1.00 95.94 170 VAL A O 1
ATOM 1340 N N . ASN A 1 171 ? -7.944 -6.010 1.498 1.00 95.12 171 ASN A N 1
ATOM 1341 C CA . ASN A 1 171 ? -9.090 -5.115 1.422 1.00 95.12 171 ASN A CA 1
ATOM 1342 C C . ASN A 1 171 ? -9.001 -3.945 2.424 1.00 95.12 171 ASN A C 1
ATOM 1344 O O . ASN A 1 171 ? -8.513 -4.086 3.549 1.00 95.12 171 ASN A O 1
ATOM 1348 N N . CYS A 1 172 ? -9.533 -2.788 2.025 1.00 95.12 172 CYS A N 1
ATOM 1349 C CA . CYS A 1 172 ? -9.633 -1.569 2.828 1.00 95.12 172 CYS A CA 1
ATOM 1350 C C . CYS A 1 172 ? -11.107 -1.145 2.993 1.00 95.12 172 CYS A C 1
ATOM 1352 O O . CYS A 1 172 ? -11.580 -0.251 2.281 1.00 95.12 172 CYS A O 1
ATOM 1354 N N . PRO A 1 173 ? -11.854 -1.760 3.928 1.00 93.06 173 PRO A N 1
ATOM 1355 C CA . PRO A 1 173 ? -13.291 -1.519 4.070 1.00 93.06 173 PRO A CA 1
ATOM 1356 C C . PRO A 1 173 ? -13.656 -0.150 4.658 1.00 93.06 173 PRO A C 1
ATOM 1358 O O . PRO A 1 173 ? -14.742 0.360 4.378 1.00 93.06 173 PRO A O 1
ATOM 1361 N N . TYR A 1 174 ? -12.792 0.465 5.478 1.00 93.88 174 TYR A N 1
ATOM 1362 C CA . TYR A 1 174 ? -13.128 1.730 6.142 1.00 93.88 174 TYR A CA 1
ATOM 1363 C C . TYR A 1 174 ? -12.024 2.767 6.009 1.00 93.88 174 TYR A C 1
ATOM 1365 O O . TYR A 1 174 ? -10.853 2.509 6.262 1.00 93.88 174 TYR A O 1
ATOM 1373 N N . PHE A 1 175 ? -12.421 3.994 5.693 1.00 95.31 175 PHE A N 1
ATOM 1374 C CA . PHE A 1 175 ? -11.524 5.138 5.634 1.00 95.31 175 PHE A CA 1
ATOM 1375 C C . PHE A 1 175 ? -12.308 6.421 5.903 1.00 95.31 175 PHE A C 1
ATOM 1377 O O . PHE A 1 175 ? -13.424 6.615 5.416 1.00 95.31 175 PHE A O 1
ATOM 1384 N N . TRP A 1 176 ? -11.760 7.293 6.744 1.00 95.50 176 TRP A N 1
ATOM 1385 C CA . TRP A 1 176 ? -12.414 8.543 7.131 1.00 95.50 176 TRP A CA 1
ATOM 1386 C C . TRP A 1 176 ? -11.406 9.583 7.604 1.00 95.50 176 TRP A C 1
ATOM 1388 O O . TRP A 1 176 ? -10.219 9.311 7.802 1.00 95.50 176 TRP A O 1
ATOM 1398 N N . GLN A 1 177 ? -11.893 10.802 7.810 1.00 95.00 177 GLN A N 1
ATOM 1399 C CA . GLN A 1 177 ? -11.097 11.887 8.358 1.00 95.00 177 GLN A CA 1
ATOM 1400 C C . GLN A 1 177 ? -11.736 12.524 9.586 1.00 95.00 177 GLN A C 1
ATOM 1402 O O . GLN A 1 177 ? -12.952 12.592 9.733 1.00 95.00 177 GLN A O 1
ATOM 1407 N N . THR A 1 178 ? -10.862 13.053 10.435 1.00 92.94 178 THR A N 1
ATOM 1408 C CA . THR A 1 178 ? -11.180 13.987 11.521 1.00 92.94 178 THR A CA 1
ATOM 1409 C C . THR A 1 178 ? -10.486 15.318 11.245 1.00 92.94 178 THR A C 1
ATOM 1411 O O . THR A 1 178 ? -9.650 15.412 10.344 1.00 92.94 178 THR A O 1
ATOM 1414 N N . ARG A 1 179 ? -10.703 16.330 12.088 1.00 90.81 179 ARG A N 1
ATOM 1415 C CA . ARG A 1 179 ? -10.058 17.648 11.951 1.00 90.81 179 ARG A CA 1
ATOM 1416 C C . ARG A 1 179 ? -8.537 17.612 11.743 1.00 90.81 179 ARG A C 1
ATOM 1418 O O . ARG A 1 179 ? -8.004 18.437 11.010 1.00 90.81 179 ARG A O 1
ATOM 1425 N N . LYS A 1 180 ? -7.819 16.669 12.369 1.00 92.12 180 LYS A N 1
ATOM 1426 C CA . LYS A 1 180 ? -6.338 16.622 12.348 1.00 92.12 180 LYS A CA 1
ATOM 1427 C C . LYS A 1 180 ? -5.738 15.382 11.681 1.00 92.12 180 LYS A C 1
ATOM 1429 O O . LYS A 1 180 ? -4.553 15.397 11.349 1.00 92.12 180 LYS A O 1
ATOM 1434 N N . LYS A 1 181 ? -6.507 14.302 11.538 1.00 94.69 181 LYS A N 1
ATOM 1435 C CA . LYS A 1 181 ? -5.985 12.981 11.164 1.00 94.69 181 LYS A CA 1
ATOM 1436 C C . LYS A 1 181 ? -6.845 12.307 10.107 1.00 94.69 181 LYS A C 1
ATOM 1438 O O . LYS A 1 181 ? -8.059 12.524 10.094 1.00 94.69 181 LYS A O 1
ATOM 1443 N N . LEU A 1 182 ? -6.209 11.473 9.294 1.00 95.56 182 LEU A N 1
ATOM 1444 C CA . LEU A 1 182 ? -6.867 10.497 8.429 1.00 95.56 182 LEU A CA 1
ATOM 1445 C C . LEU A 1 182 ? -6.734 9.107 9.044 1.00 95.56 182 LEU A C 1
ATOM 1447 O O . LEU A 1 182 ? -5.754 8.824 9.739 1.00 95.56 182 LEU A O 1
ATOM 1451 N N . PHE A 1 183 ? -7.721 8.270 8.773 1.00 95.44 183 PHE A N 1
ATOM 1452 C CA . PHE A 1 183 ? -7.795 6.894 9.227 1.00 95.44 183 PHE A CA 1
ATOM 1453 C C . PHE A 1 183 ? -8.077 6.016 8.017 1.00 95.44 183 PHE A C 1
ATOM 1455 O O . PHE A 1 183 ? -9.013 6.290 7.268 1.00 95.44 183 PHE A O 1
ATOM 1462 N N . ILE A 1 184 ? -7.254 4.991 7.841 1.00 95.44 184 ILE A N 1
ATOM 1463 C CA . ILE A 1 184 ? -7.389 3.956 6.817 1.00 95.44 184 ILE A CA 1
ATOM 1464 C C . ILE A 1 184 ? -7.381 2.631 7.572 1.00 95.44 184 ILE A C 1
ATOM 1466 O O . ILE A 1 184 ? -6.486 2.402 8.388 1.00 95.44 184 ILE A O 1
ATOM 1470 N N . VAL A 1 185 ? -8.399 1.804 7.373 1.00 95.38 185 VAL A N 1
ATOM 1471 C CA . VAL A 1 185 ? -8.576 0.534 8.075 1.00 95.38 185 VAL A CA 1
ATOM 1472 C C . VAL A 1 185 ? -8.653 -0.577 7.047 1.00 95.38 185 VAL A C 1
ATOM 1474 O O . VAL A 1 185 ? -9.584 -0.621 6.242 1.00 95.38 185 VAL A O 1
ATOM 1477 N N . SER A 1 186 ? -7.677 -1.470 7.127 1.00 95.94 186 SER A N 1
ATOM 1478 C CA . SER A 1 186 ? -7.523 -2.638 6.270 1.00 95.94 186 SER A CA 1
ATOM 1479 C C . SER A 1 186 ? -7.697 -3.915 7.082 1.00 95.94 186 SER A C 1
ATOM 1481 O O . SER A 1 186 ? -7.510 -3.904 8.304 1.00 95.94 186 SER A O 1
ATOM 1483 N N . ASN A 1 187 ? -8.047 -5.013 6.416 1.00 95.38 187 ASN A N 1
ATOM 1484 C CA . ASN A 1 187 ? -8.105 -6.322 7.066 1.00 95.38 187 ASN A CA 1
ATOM 1485 C C . ASN A 1 187 ? -6.740 -6.661 7.685 1.00 95.38 187 ASN A C 1
ATOM 1487 O O . ASN A 1 187 ? -5.692 -6.346 7.116 1.00 95.38 187 ASN A O 1
ATOM 1491 N N . PHE A 1 188 ? -6.747 -7.241 8.886 1.00 95.38 188 PHE A N 1
ATOM 1492 C CA . PHE A 1 188 ? -5.513 -7.685 9.525 1.00 95.38 188 PHE A CA 1
ATOM 1493 C C . PHE A 1 188 ? -5.119 -9.058 8.985 1.00 95.38 188 PHE A C 1
ATOM 1495 O O . PHE A 1 188 ? -5.924 -9.981 9.023 1.00 95.38 188 PHE A O 1
ATOM 1502 N N . VAL A 1 189 ? -3.871 -9.186 8.542 1.00 94.75 189 VAL A N 1
ATOM 1503 C CA . VAL A 1 189 ? -3.300 -10.443 8.052 1.00 94.75 189 VAL A CA 1
ATOM 1504 C C . VAL A 1 189 ? -2.367 -11.000 9.129 1.00 94.75 189 VAL A C 1
ATOM 1506 O O . VAL A 1 189 ? -1.461 -10.302 9.591 1.00 94.75 189 VAL A O 1
ATOM 1509 N N . SER A 1 190 ? -2.629 -12.223 9.590 1.00 91.38 190 SER A N 1
ATOM 1510 C CA . SER A 1 190 ? -2.033 -12.799 10.805 1.00 91.38 190 SER A CA 1
ATOM 1511 C C . SER A 1 190 ? -0.751 -13.606 10.578 1.00 91.38 190 SER A C 1
ATOM 1513 O O . SER A 1 190 ? 0.041 -13.701 11.516 1.00 91.38 190 SER A O 1
ATOM 1515 N N . GLY A 1 191 ? -0.496 -14.123 9.371 1.00 88.44 191 GLY A N 1
ATOM 1516 C CA . GLY A 1 191 ? 0.676 -14.959 9.061 1.00 88.44 191 GLY A CA 1
ATOM 1517 C C . GLY A 1 191 ? 2.001 -14.195 8.917 1.00 88.44 191 GLY A C 1
ATOM 1518 O O . GLY A 1 191 ? 3.061 -14.805 8.790 1.00 88.44 191 GLY A O 1
ATOM 1519 N N . GLY A 1 192 ? 1.975 -12.864 9.036 1.00 92.25 192 GLY A N 1
ATOM 1520 C CA . GLY A 1 192 ? 3.174 -12.028 9.097 1.00 92.25 192 GLY A CA 1
ATOM 1521 C C . GLY A 1 192 ? 3.796 -11.735 7.732 1.00 92.25 192 GLY A C 1
ATOM 1522 O O . GLY A 1 192 ? 3.184 -11.941 6.691 1.00 92.25 192 GLY A O 1
ATOM 1523 N N . GLU A 1 193 ? 5.006 -11.176 7.745 1.00 93.56 193 GLU A N 1
ATOM 1524 C CA . GLU A 1 193 ? 5.707 -10.721 6.538 1.00 93.56 193 GLU A CA 1
ATOM 1525 C C . GLU A 1 193 ? 6.493 -11.858 5.875 1.00 93.56 193 GLU A C 1
ATOM 1527 O O . GLU A 1 193 ? 7.237 -12.583 6.546 1.00 93.56 193 GLU A O 1
ATOM 1532 N N . LEU A 1 194 ? 6.450 -11.933 4.542 1.00 92.75 194 LEU A N 1
ATOM 1533 C CA . LEU A 1 194 ? 7.265 -12.869 3.760 1.00 92.75 194 LEU A CA 1
ATOM 1534 C C . LEU A 1 194 ? 8.770 -12.658 4.006 1.00 92.75 194 LEU A C 1
ATOM 1536 O O . LEU A 1 194 ? 9.546 -13.617 4.029 1.00 92.75 194 LEU A O 1
ATOM 1540 N N . LEU A 1 195 ? 9.187 -11.413 4.271 1.00 91.62 195 LEU A N 1
ATOM 1541 C CA . LEU A 1 195 ? 10.554 -11.103 4.694 1.00 91.62 195 LEU A CA 1
ATOM 1542 C C . LEU A 1 195 ? 10.964 -11.895 5.944 1.00 91.62 195 LEU A C 1
ATOM 1544 O O . LEU A 1 195 ? 12.069 -12.434 5.990 1.00 91.62 195 LEU A O 1
ATOM 1548 N N . SER A 1 196 ? 10.092 -11.962 6.953 1.00 90.25 196 SER A N 1
ATOM 1549 C CA . SER A 1 196 ? 10.382 -12.658 8.212 1.00 90.25 196 SER A CA 1
ATOM 1550 C C . SER A 1 196 ? 10.537 -14.161 7.987 1.00 90.25 196 SER A C 1
ATOM 1552 O O . SER A 1 196 ? 11.432 -14.782 8.559 1.00 90.25 196 SER A O 1
ATOM 1554 N N . LEU A 1 197 ? 9.723 -14.736 7.097 1.00 89.44 197 LEU A N 1
ATOM 1555 C CA . LEU A 1 197 ? 9.838 -16.135 6.693 1.00 89.44 197 LEU A CA 1
ATOM 1556 C C . LEU A 1 197 ? 11.194 -16.403 6.019 1.00 89.44 197 LEU A C 1
ATOM 1558 O O . LEU A 1 197 ? 11.915 -17.313 6.427 1.00 89.44 197 LEU A O 1
ATOM 1562 N N . CYS A 1 198 ? 11.593 -15.565 5.059 1.00 88.06 198 CYS A N 1
ATOM 1563 C CA . CYS A 1 198 ? 12.900 -15.663 4.400 1.00 88.06 198 CYS A CA 1
ATOM 1564 C C . CYS A 1 198 ? 14.069 -15.501 5.395 1.00 88.06 198 CYS A C 1
ATOM 1566 O O . CYS A 1 198 ? 15.069 -16.212 5.320 1.00 88.06 198 CYS A O 1
ATOM 1568 N N . GLN A 1 199 ? 13.941 -14.617 6.389 1.00 88.25 199 GLN A N 1
ATOM 1569 C CA . GLN A 1 199 ? 14.960 -14.444 7.429 1.00 88.25 199 GLN A CA 1
ATOM 1570 C C . GLN A 1 199 ? 15.090 -15.651 8.365 1.00 88.25 199 GLN A C 1
ATOM 1572 O O . GLN A 1 199 ? 16.195 -15.922 8.835 1.00 88.25 199 GLN A O 1
ATOM 1577 N N . MET A 1 200 ? 13.991 -16.354 8.650 1.00 88.06 200 MET A N 1
ATOM 1578 C CA . MET A 1 200 ? 14.004 -17.538 9.514 1.00 88.06 200 MET A CA 1
ATOM 1579 C C . MET A 1 200 ? 14.568 -18.771 8.809 1.00 88.06 200 MET A C 1
ATOM 1581 O O . MET A 1 200 ? 15.383 -19.479 9.395 1.00 88.06 200 MET A O 1
ATOM 1585 N N . TYR A 1 201 ? 14.145 -19.028 7.570 1.00 86.50 201 TYR A N 1
ATOM 1586 C CA . TYR A 1 201 ? 14.470 -20.271 6.863 1.00 86.50 201 TYR A CA 1
ATOM 1587 C C . TYR A 1 201 ? 15.633 -20.138 5.876 1.00 86.50 201 TYR A C 1
ATOM 1589 O O . TYR A 1 201 ? 16.177 -21.144 5.428 1.00 86.50 201 TYR A O 1
ATOM 1597 N N . GLY A 1 202 ? 16.057 -18.916 5.550 1.00 87.31 202 GLY A N 1
ATOM 1598 C CA . GLY A 1 202 ? 17.030 -18.698 4.490 1.00 87.31 202 GLY A CA 1
ATOM 1599 C C . GLY A 1 202 ? 16.402 -18.994 3.132 1.00 87.31 202 GLY A C 1
ATOM 1600 O O . GLY A 1 202 ? 15.357 -18.431 2.805 1.00 87.31 202 GLY A O 1
ATOM 1601 N N . SER A 1 203 ? 17.081 -19.783 2.295 1.00 87.44 203 SER A N 1
ATOM 1602 C CA . SER A 1 203 ? 16.620 -20.110 0.935 1.00 87.44 203 SER A CA 1
ATOM 1603 C C . SER A 1 203 ? 15.361 -20.953 0.987 1.00 87.44 203 SER A C 1
ATOM 1605 O O . SER A 1 203 ? 15.318 -21.959 1.694 1.00 87.44 203 SER A O 1
ATOM 1607 N N . LEU A 1 204 ? 14.350 -20.557 0.218 1.00 90.19 204 LEU A N 1
ATOM 1608 C CA . LEU A 1 204 ? 13.117 -21.324 0.115 1.00 90.19 204 LEU A CA 1
ATOM 1609 C C . LEU A 1 204 ? 13.214 -22.362 -1.009 1.00 90.19 204 LEU A C 1
ATOM 1611 O O . LEU A 1 204 ? 13.886 -22.109 -2.013 1.00 90.19 204 LEU A O 1
ATOM 1615 N N . PRO A 1 205 ? 12.544 -23.521 -0.867 1.00 92.62 205 PRO A N 1
ATOM 1616 C CA . PRO A 1 205 ? 12.439 -24.498 -1.943 1.00 92.62 205 PRO A CA 1
ATOM 1617 C C . PRO A 1 205 ? 11.830 -23.871 -3.197 1.00 92.62 205 PRO A C 1
ATOM 1619 O O . PRO A 1 205 ? 10.862 -23.116 -3.103 1.00 92.62 205 PRO A O 1
ATOM 1622 N N . GLU A 1 206 ? 12.365 -24.215 -4.367 1.00 94.12 206 GLU A N 1
ATOM 1623 C CA . GLU A 1 206 ? 11.924 -23.660 -5.653 1.00 94.12 206 GLU A CA 1
ATOM 1624 C C . GLU A 1 206 ? 10.419 -23.844 -5.886 1.00 94.12 206 GLU A C 1
ATOM 1626 O O . GLU A 1 206 ? 9.749 -22.912 -6.322 1.00 94.12 206 GLU A O 1
ATOM 1631 N N . GLU A 1 207 ? 9.871 -25.000 -5.508 1.00 95.12 207 GLU A N 1
ATOM 1632 C CA . GLU A 1 207 ? 8.436 -25.296 -5.602 1.00 95.12 207 GLU A CA 1
ATOM 1633 C C . GLU A 1 207 ? 7.584 -24.300 -4.802 1.00 95.12 207 GLU A C 1
ATOM 1635 O O . GLU A 1 207 ? 6.564 -23.817 -5.289 1.00 95.12 207 GLU A O 1
ATOM 1640 N N . LEU A 1 208 ? 8.030 -23.929 -3.597 1.00 94.50 208 LEU A N 1
ATOM 1641 C CA . LEU A 1 208 ? 7.338 -22.949 -2.760 1.00 94.50 208 LEU A CA 1
ATOM 1642 C C . LEU A 1 208 ? 7.483 -21.532 -3.327 1.00 94.50 208 LEU A C 1
ATOM 1644 O O . LEU A 1 208 ? 6.524 -20.763 -3.341 1.00 94.50 208 LEU A O 1
ATOM 1648 N N . VAL A 1 209 ? 8.674 -21.190 -3.828 1.00 95.94 209 VAL A N 1
ATOM 1649 C CA . VAL A 1 209 ? 8.905 -19.899 -4.490 1.00 95.94 209 VAL A CA 1
ATOM 1650 C C . VAL A 1 209 ? 8.004 -19.750 -5.711 1.00 95.94 209 VAL A C 1
ATOM 1652 O O . VAL A 1 209 ? 7.429 -18.682 -5.900 1.00 95.94 209 VAL A O 1
ATOM 1655 N N . ALA A 1 210 ? 7.838 -20.806 -6.509 1.00 97.50 210 ALA A N 1
ATOM 1656 C CA . ALA A 1 210 ? 6.977 -20.788 -7.685 1.00 97.50 210 ALA A CA 1
ATOM 1657 C C . ALA A 1 210 ? 5.522 -20.445 -7.328 1.00 97.50 210 ALA A C 1
ATOM 1659 O O . ALA A 1 210 ? 4.905 -19.653 -8.039 1.00 97.50 210 ALA A O 1
ATOM 1660 N N . ILE A 1 211 ? 5.004 -20.967 -6.210 1.00 97.25 211 ILE A N 1
ATOM 1661 C CA . ILE A 1 211 ? 3.654 -20.650 -5.718 1.00 97.25 211 ILE A CA 1
ATOM 1662 C C . ILE A 1 211 ? 3.551 -19.164 -5.355 1.00 97.25 211 ILE A C 1
ATOM 1664 O O . ILE A 1 211 ? 2.716 -18.459 -5.916 1.00 97.25 211 ILE A O 1
ATOM 1668 N N . TYR A 1 212 ? 4.439 -18.653 -4.496 1.00 97.25 212 TYR A N 1
ATOM 1669 C CA . TYR A 1 212 ? 4.401 -17.240 -4.093 1.00 97.25 212 TYR A CA 1
ATOM 1670 C C . TYR A 1 212 ? 4.570 -16.285 -5.276 1.00 97.25 212 TYR A C 1
ATOM 1672 O O . TYR A 1 212 ? 3.879 -15.274 -5.370 1.00 97.25 212 TYR A O 1
ATOM 1680 N N . VAL A 1 213 ? 5.475 -16.600 -6.203 1.00 97.94 213 VAL A N 1
ATOM 1681 C CA . VAL A 1 213 ? 5.685 -15.790 -7.407 1.00 97.94 213 VAL A CA 1
ATOM 1682 C C . VAL A 1 213 ? 4.451 -15.816 -8.302 1.00 97.94 213 VAL A C 1
ATOM 1684 O O . VAL A 1 213 ? 4.088 -14.768 -8.830 1.00 97.94 213 VAL A O 1
ATOM 1687 N N . ALA A 1 214 ? 3.788 -16.965 -8.451 1.00 98.25 214 ALA A N 1
ATOM 1688 C CA . ALA A 1 214 ? 2.560 -17.071 -9.231 1.00 98.25 214 ALA A CA 1
ATOM 1689 C C . ALA A 1 214 ? 1.424 -16.235 -8.624 1.00 98.25 214 ALA A C 1
ATOM 1691 O O . ALA A 1 214 ? 0.780 -15.475 -9.342 1.00 98.25 214 ALA A O 1
ATOM 1692 N N . GLU A 1 215 ? 1.208 -16.307 -7.312 1.00 98.12 215 GLU A N 1
ATOM 1693 C CA . GLU A 1 215 ? 0.171 -15.519 -6.633 1.00 98.12 215 GLU A CA 1
ATOM 1694 C C . GLU A 1 215 ? 0.433 -14.009 -6.720 1.00 98.12 215 GLU A C 1
ATOM 1696 O O . GLU A 1 215 ? -0.455 -13.237 -7.091 1.00 98.12 215 GLU A O 1
ATOM 1701 N N . ILE A 1 216 ? 1.677 -13.579 -6.476 1.00 98.38 216 ILE A N 1
ATOM 1702 C CA . ILE A 1 216 ? 2.066 -12.171 -6.622 1.00 98.38 216 ILE A CA 1
ATOM 1703 C C . ILE A 1 216 ? 1.906 -11.725 -8.082 1.00 98.38 216 ILE A C 1
ATOM 1705 O O . ILE A 1 216 ? 1.417 -10.624 -8.337 1.00 98.38 216 ILE A O 1
ATOM 1709 N N . ALA A 1 217 ? 2.281 -12.563 -9.053 1.00 98.44 217 ALA A N 1
ATOM 1710 C CA . ALA A 1 217 ? 2.100 -12.267 -10.472 1.00 98.44 217 ALA A CA 1
ATOM 1711 C C . ALA A 1 217 ? 0.619 -12.090 -10.834 1.00 98.44 217 ALA A C 1
ATOM 1713 O O . ALA A 1 217 ? 0.291 -11.153 -11.557 1.00 98.44 217 ALA A O 1
ATOM 1714 N N . LEU A 1 218 ? -0.275 -12.930 -10.301 1.00 98.31 218 LEU A N 1
ATOM 1715 C CA . LEU A 1 218 ? -1.723 -12.792 -10.492 1.00 98.31 218 LEU A CA 1
ATOM 1716 C C . LEU A 1 218 ? -2.254 -11.483 -9.892 1.00 98.31 218 LEU A C 1
ATOM 1718 O O . LEU A 1 218 ? -3.083 -10.814 -10.511 1.00 98.31 218 LEU A O 1
ATOM 1722 N N . ALA A 1 219 ? -1.757 -11.083 -8.719 1.00 98.06 219 ALA A N 1
ATOM 1723 C CA . ALA A 1 219 ? -2.110 -9.804 -8.108 1.00 98.06 219 ALA A CA 1
ATOM 1724 C C . ALA A 1 219 ? -1.652 -8.610 -8.967 1.00 98.06 219 ALA A C 1
ATOM 1726 O O . ALA A 1 219 ? -2.411 -7.661 -9.176 1.00 98.06 219 ALA A O 1
ATOM 1727 N N . LEU A 1 220 ? -0.423 -8.658 -9.496 1.00 98.12 220 LEU A N 1
ATOM 1728 C CA . LEU A 1 220 ? 0.126 -7.612 -10.364 1.00 98.12 220 LEU A CA 1
ATOM 1729 C C . LEU A 1 220 ? -0.601 -7.530 -11.705 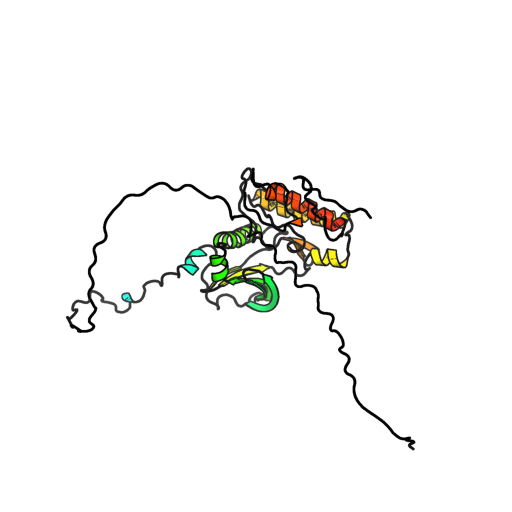1.00 98.12 220 LEU A C 1
ATOM 1731 O O . LEU A 1 220 ? -0.955 -6.432 -12.126 1.00 98.12 220 LEU A O 1
ATOM 1735 N N . ASP A 1 221 ? -0.862 -8.667 -12.348 1.00 97.75 221 ASP A N 1
ATOM 1736 C CA . ASP A 1 221 ? -1.609 -8.722 -13.605 1.00 97.75 221 ASP A CA 1
ATOM 1737 C C . ASP A 1 221 ? -3.007 -8.113 -13.435 1.00 97.75 221 ASP A C 1
ATOM 1739 O O . ASP A 1 221 ? -3.426 -7.257 -14.215 1.00 97.75 221 ASP A O 1
ATOM 1743 N N . PHE A 1 222 ? -3.695 -8.447 -12.340 1.00 97.81 222 PHE A N 1
ATOM 1744 C CA . PHE A 1 222 ? -4.977 -7.843 -11.992 1.00 97.81 222 PHE A CA 1
ATOM 1745 C C . PHE A 1 222 ? -4.898 -6.309 -11.837 1.00 97.81 222 PHE A C 1
ATOM 1747 O O . PHE A 1 222 ? -5.752 -5.581 -12.361 1.00 97.81 222 PHE A O 1
ATOM 1754 N N . LEU A 1 223 ? -3.867 -5.795 -11.157 1.00 97.31 223 LEU A N 1
ATOM 1755 C CA . LEU A 1 223 ? -3.645 -4.351 -11.019 1.00 97.31 223 LEU A CA 1
ATOM 1756 C C . LEU A 1 223 ? -3.366 -3.690 -12.374 1.00 97.31 223 LEU A C 1
ATOM 1758 O O . LEU A 1 223 ? -3.964 -2.660 -12.691 1.00 97.31 223 LEU A O 1
ATOM 1762 N N . HIS A 1 224 ? -2.511 -4.296 -13.197 1.00 97.19 224 HIS A N 1
ATOM 1763 C CA . HIS A 1 224 ? -2.138 -3.774 -14.514 1.00 97.19 224 HIS A CA 1
ATOM 1764 C C . HIS A 1 224 ? -3.342 -3.745 -15.461 1.00 97.19 224 HIS A C 1
ATOM 1766 O O . HIS A 1 224 ? -3.559 -2.742 -16.144 1.00 97.19 224 HIS A O 1
ATOM 1772 N N . ASN A 1 225 ? -4.181 -4.783 -15.432 1.00 95.81 225 ASN A N 1
ATOM 1773 C CA . ASN A 1 225 ? -5.447 -4.843 -16.169 1.00 95.81 225 ASN A CA 1
ATOM 1774 C C . ASN A 1 225 ? -6.453 -3.783 -15.694 1.00 95.81 225 ASN A C 1
ATOM 1776 O O . ASN A 1 225 ? -7.246 -3.274 -16.487 1.00 95.81 225 ASN A O 1
ATOM 1780 N N . SER A 1 226 ? -6.369 -3.378 -14.426 1.00 94.94 226 SER A N 1
ATOM 1781 C CA . SER A 1 226 ? -7.136 -2.259 -13.863 1.00 94.94 226 SER A CA 1
ATOM 1782 C C . SER A 1 226 ? -6.517 -0.883 -14.167 1.00 94.94 226 SER A C 1
ATOM 1784 O O . SER A 1 226 ? -7.060 0.143 -13.758 1.00 94.94 226 SER A O 1
ATOM 1786 N N . GLY A 1 227 ? -5.389 -0.824 -14.886 1.00 96.19 227 GLY A N 1
ATOM 1787 C CA . GLY A 1 227 ? -4.669 0.417 -15.182 1.00 96.19 227 GLY A CA 1
ATOM 1788 C C . GLY A 1 227 ? -3.963 1.006 -13.961 1.00 96.19 227 GLY A C 1
ATOM 1789 O O . GLY A 1 227 ? -3.892 2.229 -13.821 1.00 96.19 227 GLY A O 1
ATOM 1790 N N . VAL A 1 228 ? -3.485 0.152 -13.055 1.00 97.19 228 VAL A N 1
ATOM 1791 C CA . VAL A 1 228 ? -2.731 0.523 -11.856 1.00 97.19 228 VAL A CA 1
ATOM 1792 C C . VAL A 1 228 ? -1.324 -0.052 -11.942 1.00 97.19 228 VAL A C 1
ATOM 1794 O O . VAL A 1 228 ? -1.139 -1.232 -12.207 1.00 97.19 228 VAL A O 1
ATOM 1797 N N . ILE A 1 229 ? -0.329 0.780 -11.644 1.00 97.25 229 ILE A N 1
ATOM 1798 C CA . ILE A 1 229 ? 1.060 0.365 -11.437 1.00 97.25 229 ILE A CA 1
ATOM 1799 C C . ILE A 1 229 ? 1.376 0.393 -9.935 1.00 97.25 229 ILE A C 1
ATOM 1801 O O . ILE A 1 229 ? 1.041 1.373 -9.261 1.00 97.25 229 ILE A O 1
ATOM 1805 N N . TYR A 1 230 ? 2.001 -0.659 -9.399 1.00 97.31 230 TYR A N 1
ATOM 1806 C CA . TYR A 1 230 ? 2.173 -0.845 -7.953 1.00 97.31 230 TYR A CA 1
ATOM 1807 C C . TYR A 1 230 ? 3.428 -0.148 -7.394 1.00 97.31 230 TYR A C 1
ATOM 1809 O O . TYR A 1 230 ? 3.334 0.612 -6.431 1.00 97.31 230 TYR A O 1
ATOM 1817 N N . ARG A 1 231 ? 4.585 -0.304 -8.052 1.00 96.56 231 ARG A N 1
ATOM 1818 C CA . ARG A 1 231 ? 5.853 0.436 -7.849 1.00 96.56 231 ARG A CA 1
ATOM 1819 C C . ARG A 1 231 ? 6.599 0.258 -6.521 1.00 96.56 231 ARG A C 1
ATOM 1821 O O . ARG A 1 231 ? 7.668 0.850 -6.370 1.00 96.56 231 ARG A O 1
ATOM 1828 N N . ASP A 1 232 ? 6.094 -0.525 -5.573 1.00 95.69 232 ASP A N 1
ATOM 1829 C CA . ASP A 1 232 ? 6.794 -0.803 -4.305 1.00 95.69 232 ASP A CA 1
ATOM 1830 C C . ASP A 1 232 ? 6.739 -2.284 -3.920 1.00 95.69 232 ASP A C 1
ATOM 1832 O O . ASP A 1 232 ? 6.514 -2.638 -2.764 1.00 95.69 232 ASP A O 1
ATOM 1836 N N . LEU A 1 233 ? 6.936 -3.169 -4.903 1.00 96.94 233 LEU A N 1
ATOM 1837 C CA . LEU A 1 233 ? 7.037 -4.600 -4.637 1.00 96.94 233 LEU A CA 1
ATOM 1838 C C . LEU A 1 233 ? 8.348 -4.926 -3.926 1.00 96.94 233 LEU A C 1
ATOM 1840 O O . LEU A 1 233 ? 9.438 -4.716 -4.457 1.00 96.94 233 LEU A O 1
ATOM 1844 N N . LYS A 1 234 ? 8.206 -5.456 -2.712 1.00 94.00 234 LYS A N 1
ATOM 1845 C CA . LYS A 1 234 ? 9.288 -5.859 -1.818 1.00 94.00 234 LYS A CA 1
ATOM 1846 C C . LYS A 1 234 ? 8.770 -6.865 -0.793 1.00 94.00 234 LYS A C 1
ATOM 1848 O O . LYS A 1 234 ? 7.567 -6.919 -0.545 1.00 94.00 234 LYS A O 1
ATOM 1853 N N . LEU A 1 235 ? 9.670 -7.633 -0.183 1.00 93.06 235 LEU A N 1
ATOM 1854 C CA . LEU A 1 235 ? 9.313 -8.695 0.768 1.00 93.06 235 LEU A CA 1
ATOM 1855 C C . LEU A 1 235 ? 8.542 -8.185 1.999 1.00 93.06 235 LEU A C 1
ATOM 1857 O O . LEU A 1 235 ? 7.758 -8.927 2.577 1.00 93.06 235 LEU A O 1
ATOM 1861 N N . GLU A 1 236 ? 8.757 -6.930 2.393 1.00 92.81 236 GLU A N 1
ATOM 1862 C CA . GLU A 1 236 ? 8.062 -6.263 3.498 1.00 92.81 236 GLU A CA 1
ATOM 1863 C C . GLU A 1 236 ? 6.584 -5.978 3.188 1.00 92.81 236 GLU A C 1
ATOM 1865 O O . GLU A 1 236 ? 5.767 -5.898 4.100 1.00 92.81 236 GLU A O 1
ATOM 1870 N N . ASN A 1 237 ? 6.239 -5.815 1.906 1.00 95.62 237 ASN A N 1
ATOM 1871 C CA . ASN A 1 237 ? 4.883 -5.480 1.465 1.00 95.62 237 ASN A CA 1
ATOM 1872 C C . ASN A 1 237 ? 4.073 -6.712 1.020 1.00 95.62 237 ASN A C 1
ATOM 1874 O O . ASN A 1 237 ? 2.963 -6.566 0.505 1.00 95.62 237 ASN A O 1
ATOM 1878 N N . VAL A 1 238 ? 4.618 -7.915 1.212 1.00 97.06 238 VAL A N 1
ATOM 1879 C CA . VAL A 1 238 ? 3.920 -9.183 0.985 1.00 97.06 238 VAL A CA 1
ATOM 1880 C C . VAL A 1 238 ? 3.703 -9.843 2.339 1.00 97.06 238 VAL A C 1
ATOM 1882 O O . VAL A 1 238 ? 4.662 -10.233 3.009 1.00 97.06 238 VAL A O 1
ATOM 1885 N N . LEU A 1 239 ? 2.443 -9.950 2.748 1.00 96.38 239 LEU A N 1
ATOM 1886 C CA . LEU A 1 239 ? 2.053 -10.696 3.938 1.00 96.38 239 LEU A CA 1
ATOM 1887 C C . LEU A 1 239 ? 1.580 -12.097 3.558 1.00 96.38 239 LEU A C 1
ATOM 1889 O O . LEU A 1 239 ? 1.232 -12.339 2.406 1.00 96.38 239 LEU A O 1
ATOM 1893 N N . LEU A 1 240 ? 1.567 -12.999 4.531 1.00 95.81 240 LEU A N 1
ATOM 1894 C CA . LEU A 1 240 ? 0.989 -14.333 4.407 1.00 95.81 240 LEU A CA 1
ATOM 1895 C C . LEU A 1 240 ? -0.239 -14.425 5.302 1.00 95.81 240 LEU A C 1
ATOM 1897 O O . LEU A 1 240 ? -0.192 -13.964 6.444 1.00 95.81 240 LEU A O 1
ATOM 1901 N N . ASP A 1 241 ? -1.333 -14.983 4.801 1.00 93.94 241 ASP A N 1
ATOM 1902 C CA . ASP A 1 241 ? -2.523 -15.235 5.611 1.00 93.94 241 ASP A CA 1
ATOM 1903 C C . ASP A 1 241 ? -2.421 -16.528 6.438 1.00 93.94 241 ASP A C 1
ATOM 1905 O O . ASP A 1 241 ? -1.339 -17.090 6.615 1.00 93.94 241 ASP A O 1
ATOM 1909 N N . GLU A 1 242 ? -3.536 -16.954 7.033 1.00 91.69 242 GLU A N 1
ATOM 1910 C CA . GLU A 1 242 ? -3.590 -18.126 7.921 1.00 91.69 242 GLU A CA 1
ATOM 1911 C C . GLU A 1 242 ? -3.367 -19.447 7.183 1.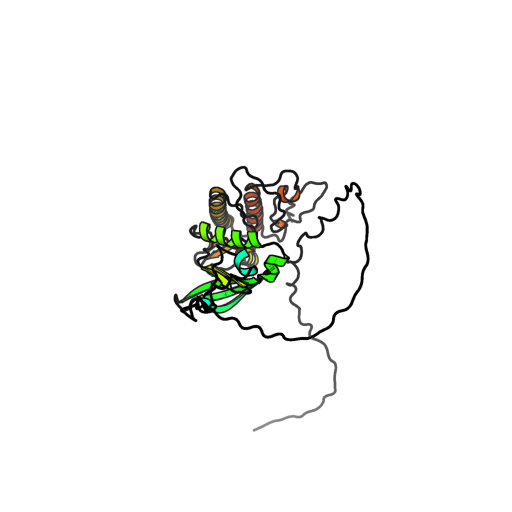00 91.69 242 GLU A C 1
ATOM 1913 O O . GLU A 1 242 ? -2.887 -20.408 7.784 1.00 91.69 242 GLU A O 1
ATOM 1918 N N . GLU A 1 243 ? -3.677 -19.481 5.887 1.00 92.56 243 GLU A N 1
ATOM 1919 C CA . GLU A 1 243 ? -3.475 -20.636 5.010 1.00 92.56 243 GLU A CA 1
ATOM 1920 C C . GLU A 1 243 ? -2.102 -20.585 4.318 1.00 92.56 243 GLU A C 1
ATOM 1922 O O . GLU A 1 243 ? -1.640 -21.583 3.766 1.00 92.56 243 GLU A O 1
ATOM 1927 N N . GLY A 1 244 ? -1.408 -19.447 4.420 1.00 93.06 244 GLY A N 1
ATOM 1928 C CA . GLY A 1 244 ? -0.086 -19.219 3.848 1.00 93.06 244 GLY A CA 1
ATOM 1929 C C . GLY A 1 244 ? -0.118 -18.603 2.451 1.00 93.06 244 GLY A C 1
ATOM 1930 O O . GLY A 1 244 ? 0.923 -18.572 1.799 1.00 93.06 244 GLY A O 1
ATOM 1931 N N . HIS A 1 245 ? -1.263 -18.094 1.993 1.00 96.38 245 HIS A N 1
ATOM 1932 C CA . HIS A 1 245 ? -1.377 -17.391 0.718 1.00 96.38 245 HIS A CA 1
ATOM 1933 C C . HIS A 1 245 ? -0.888 -15.946 0.831 1.00 96.38 245 HIS A C 1
ATOM 1935 O O . HIS A 1 245 ? -0.979 -15.301 1.881 1.00 96.38 245 HIS A O 1
ATOM 1941 N N . THR A 1 246 ? -0.345 -15.423 -0.266 1.00 97.25 246 THR A N 1
ATOM 1942 C CA . THR A 1 246 ? 0.222 -14.073 -0.315 1.00 97.25 246 THR A CA 1
ATOM 1943 C C . THR A 1 246 ? -0.852 -12.994 -0.366 1.00 97.25 246 THR A C 1
ATOM 1945 O O . THR A 1 246 ? -1.833 -13.083 -1.097 1.00 97.25 246 THR A O 1
ATOM 1948 N N . GLN A 1 247 ? -0.642 -11.910 0.378 1.00 97.12 247 GLN A N 1
ATOM 1949 C CA . GLN A 1 247 ? -1.483 -10.721 0.320 1.00 97.12 247 GLN A CA 1
ATOM 1950 C C . GLN A 1 247 ? -0.627 -9.459 0.211 1.00 97.12 247 GLN A C 1
ATOM 1952 O O . GLN A 1 247 ? 0.190 -9.153 1.085 1.00 97.12 247 GLN A O 1
ATOM 1957 N N . LEU A 1 248 ? -0.833 -8.700 -0.866 1.00 97.56 248 LEU A N 1
ATOM 1958 C CA . LEU A 1 248 ? -0.185 -7.412 -1.082 1.00 97.56 248 LEU A CA 1
ATOM 1959 C C . LEU A 1 248 ? -0.794 -6.336 -0.184 1.00 97.56 248 LEU A C 1
ATOM 1961 O O . LEU A 1 248 ? -2.016 -6.163 -0.109 1.00 97.56 248 LEU A O 1
ATOM 1965 N N . ILE A 1 249 ? 0.089 -5.569 0.452 1.00 95.19 249 ILE A N 1
ATOM 1966 C CA . ILE A 1 249 ? -0.253 -4.415 1.288 1.00 95.19 249 ILE A CA 1
ATOM 1967 C C . ILE A 1 249 ? 0.379 -3.125 0.755 1.00 95.19 249 ILE A C 1
ATOM 1969 O O . ILE A 1 249 ? 1.137 -3.139 -0.201 1.00 95.19 249 ILE A O 1
ATOM 1973 N N . ASP A 1 250 ? 0.067 -1.997 1.394 1.00 91.50 250 ASP A N 1
ATOM 1974 C CA . ASP A 1 250 ? 0.675 -0.677 1.165 1.00 91.50 250 ASP A CA 1
ATOM 1975 C C . ASP A 1 250 ? 0.654 -0.182 -0.295 1.00 91.50 250 ASP A C 1
ATOM 1977 O O . ASP A 1 250 ? 1.623 -0.255 -1.047 1.00 91.50 250 ASP A O 1
ATOM 1981 N N . PHE A 1 251 ? -0.469 0.426 -0.678 1.00 95.19 251 PHE A N 1
ATOM 1982 C CA . PHE A 1 251 ? -0.651 1.066 -1.984 1.00 95.19 251 PHE A CA 1
ATOM 1983 C C . PHE A 1 251 ? -0.174 2.523 -1.996 1.00 95.19 251 PHE A C 1
ATOM 1985 O O . PHE A 1 251 ? -0.512 3.282 -2.903 1.00 95.19 251 PHE A O 1
ATOM 1992 N N . GLY A 1 252 ? 0.619 2.938 -1.000 1.00 92.62 252 GLY A N 1
ATOM 1993 C CA . GLY A 1 252 ? 1.071 4.318 -0.856 1.00 92.62 252 GLY A CA 1
ATOM 1994 C C . GLY A 1 252 ? 1.886 4.818 -2.048 1.00 92.62 252 GLY A C 1
ATOM 1995 O O . GLY A 1 252 ? 1.886 6.013 -2.314 1.00 92.62 252 GLY A O 1
ATOM 1996 N N . LEU A 1 253 ? 2.568 3.939 -2.785 1.00 94.12 253 LEU A N 1
ATOM 1997 C CA . LEU A 1 253 ? 3.293 4.294 -4.010 1.00 94.12 253 LEU A CA 1
ATOM 1998 C C . LEU A 1 253 ? 2.590 3.821 -5.285 1.00 94.12 253 LEU A C 1
ATOM 2000 O O . LEU A 1 253 ? 3.086 4.103 -6.376 1.00 94.12 253 LEU A O 1
ATOM 2004 N N . ALA A 1 254 ? 1.425 3.185 -5.192 1.00 96.31 254 ALA A N 1
ATOM 2005 C CA . ALA A 1 254 ? 0.665 2.797 -6.369 1.00 96.31 254 ALA A CA 1
ATOM 2006 C C . ALA A 1 254 ? 0.109 4.031 -7.098 1.00 96.31 254 ALA A C 1
ATOM 2008 O O . ALA A 1 254 ? -0.021 5.120 -6.529 1.00 96.31 254 ALA A O 1
ATOM 2009 N N . LYS A 1 255 ? -0.181 3.894 -8.393 1.00 95.06 255 LYS A N 1
ATOM 2010 C CA . LYS A 1 255 ? -0.720 4.993 -9.202 1.00 95.06 255 LYS A CA 1
ATOM 2011 C C . LYS A 1 255 ? -1.560 4.482 -10.361 1.00 95.06 255 LYS A C 1
ATOM 2013 O O . LYS A 1 255 ? -1.230 3.474 -10.973 1.00 95.06 255 LYS A O 1
ATOM 2018 N N . TRP A 1 256 ? -2.589 5.242 -10.720 1.00 95.94 256 TRP A N 1
ATOM 2019 C CA . TRP A 1 256 ? -3.315 5.048 -11.972 1.00 95.94 256 TRP A CA 1
ATOM 2020 C C . TRP A 1 256 ? -2.420 5.383 -13.166 1.00 95.94 256 TRP A C 1
ATOM 2022 O O . TRP A 1 256 ? -1.978 6.524 -13.343 1.00 95.94 256 TRP A O 1
ATOM 2032 N N . LEU A 1 257 ? -2.156 4.382 -13.992 1.00 95.81 257 LEU A N 1
ATOM 2033 C CA . LEU A 1 257 ? -1.396 4.496 -15.220 1.00 95.81 257 LEU A CA 1
ATOM 2034 C C . LEU A 1 257 ? -2.075 3.625 -16.282 1.00 95.81 257 LEU A C 1
ATOM 2036 O O . LEU A 1 257 ? -1.898 2.415 -16.280 1.00 95.81 257 LEU A O 1
ATOM 2040 N N . PRO A 1 258 ? -2.850 4.206 -17.212 1.00 93.00 258 PRO A N 1
ATOM 2041 C CA . PRO A 1 258 ? -3.428 3.435 -18.303 1.00 93.00 258 PRO A CA 1
ATOM 2042 C C . PRO A 1 258 ? -2.350 2.721 -19.121 1.00 93.00 258 PRO A C 1
ATOM 2044 O O . PRO A 1 258 ? -1.214 3.201 -19.235 1.00 93.00 258 PRO A O 1
ATOM 2047 N N . TYR A 1 259 ? -2.719 1.606 -19.749 1.00 86.12 259 TYR A N 1
ATOM 2048 C CA . TYR A 1 259 ? -1.819 0.882 -20.641 1.00 86.12 259 TYR A CA 1
ATOM 2049 C C . TYR A 1 259 ? -1.242 1.828 -21.716 1.00 86.12 259 TYR A C 1
ATOM 2051 O O . TYR A 1 259 ? -1.919 2.742 -22.192 1.00 86.12 259 TYR A O 1
ATOM 2059 N N . ASN A 1 260 ? 0.034 1.650 -22.069 1.00 87.12 260 ASN A N 1
ATOM 2060 C CA . ASN A 1 260 ? 0.809 2.519 -22.977 1.00 87.12 260 ASN A CA 1
ATOM 2061 C C . ASN A 1 260 ? 1.105 3.952 -22.488 1.00 87.12 260 ASN A C 1
ATOM 2063 O O . ASN A 1 260 ? 1.714 4.733 -23.223 1.00 87.12 260 ASN A O 1
ATOM 2067 N N . LYS A 1 261 ? 0.722 4.330 -21.264 1.00 93.81 261 LYS A N 1
ATOM 2068 C CA . LYS A 1 261 ? 1.192 5.576 -20.641 1.00 93.81 261 LYS A CA 1
ATOM 2069 C C . LYS A 1 261 ? 2.464 5.335 -19.837 1.00 93.81 261 LYS A C 1
ATOM 2071 O O . LYS A 1 261 ? 2.790 4.212 -19.459 1.00 93.81 261 LYS A O 1
ATOM 2076 N N . ARG A 1 262 ? 3.195 6.423 -19.591 1.00 93.75 262 ARG A N 1
ATOM 2077 C CA . ARG A 1 262 ? 4.431 6.417 -18.808 1.00 93.75 262 ARG A CA 1
ATOM 2078 C C . ARG A 1 262 ? 4.401 7.458 -17.706 1.00 93.75 262 ARG A C 1
ATOM 2080 O O . ARG A 1 262 ? 3.716 8.474 -17.814 1.00 93.75 262 ARG A O 1
ATOM 2087 N N . THR A 1 263 ? 5.166 7.206 -16.654 1.00 93.69 263 THR A N 1
ATOM 2088 C CA . THR A 1 263 ? 5.398 8.144 -15.556 1.00 93.69 263 THR A CA 1
ATOM 2089 C C . THR A 1 263 ? 6.899 8.299 -15.301 1.00 93.69 263 THR A C 1
ATOM 2091 O O . THR A 1 263 ? 7.687 7.446 -15.695 1.00 93.69 263 THR A O 1
ATOM 2094 N N . SER A 1 264 ? 7.307 9.415 -14.698 1.00 93.25 264 SER A N 1
ATOM 2095 C CA . SER A 1 264 ? 8.716 9.789 -14.492 1.00 93.25 264 SER A CA 1
ATOM 2096 C C . SER A 1 264 ? 9.078 10.002 -13.018 1.00 93.25 264 SER A C 1
ATOM 2098 O O . SER A 1 264 ? 10.178 10.440 -12.702 1.00 93.25 264 SER A O 1
ATOM 2100 N N . THR A 1 265 ? 8.159 9.716 -12.091 1.00 91.38 265 THR A N 1
ATOM 2101 C CA . THR A 1 265 ? 8.407 9.885 -10.654 1.00 91.38 265 THR A CA 1
ATOM 2102 C C . THR A 1 265 ? 9.366 8.808 -10.156 1.00 91.38 265 THR A C 1
ATOM 2104 O O . THR A 1 265 ? 9.030 7.630 -10.228 1.00 91.38 265 THR A O 1
ATOM 2107 N N . ILE A 1 266 ? 10.518 9.182 -9.603 1.00 91.56 266 ILE A N 1
ATOM 2108 C CA . ILE A 1 266 ? 11.410 8.224 -8.936 1.00 91.56 266 ILE A CA 1
ATOM 2109 C C . ILE A 1 266 ? 10.793 7.849 -7.586 1.00 91.56 266 ILE A C 1
ATOM 2111 O O . ILE A 1 266 ? 10.615 8.708 -6.724 1.00 91.56 266 ILE A O 1
ATOM 2115 N N . CYS A 1 267 ? 10.447 6.578 -7.406 1.00 91.69 267 CYS A N 1
ATOM 2116 C CA . CYS A 1 267 ? 9.891 6.043 -6.166 1.00 91.69 267 CYS A CA 1
ATOM 2117 C C . CYS A 1 267 ? 10.107 4.530 -6.077 1.00 91.69 267 CYS A C 1
ATOM 2119 O O . CYS A 1 267 ? 10.420 3.892 -7.081 1.00 91.69 267 CYS A O 1
ATOM 2121 N N . GLY A 1 268 ? 9.910 3.981 -4.879 1.00 90.31 268 GLY A N 1
ATOM 2122 C CA . GLY A 1 268 ? 10.101 2.568 -4.556 1.00 90.31 268 GLY A CA 1
ATOM 2123 C C . GLY A 1 268 ? 11.340 2.346 -3.692 1.00 90.31 268 GLY A C 1
ATOM 2124 O O . GLY A 1 268 ? 12.023 3.289 -3.279 1.00 90.31 268 GLY A O 1
ATOM 2125 N N . THR A 1 269 ? 11.655 1.085 -3.435 1.00 90.50 269 THR A N 1
ATOM 2126 C CA . THR A 1 269 ? 12.841 0.702 -2.667 1.00 90.50 269 THR A CA 1
ATOM 2127 C C . THR A 1 269 ? 14.000 0.411 -3.623 1.00 90.50 269 THR A C 1
ATOM 2129 O O . THR A 1 269 ? 13.894 -0.477 -4.464 1.00 90.50 269 THR A O 1
ATOM 2132 N N . LEU A 1 270 ? 15.113 1.150 -3.496 1.00 90.81 270 LEU A N 1
ATOM 2133 C CA . LEU A 1 270 ? 16.213 1.200 -4.481 1.00 90.81 270 LEU A CA 1
ATOM 2134 C C . LEU A 1 270 ? 16.694 -0.177 -4.971 1.00 90.81 270 LEU A C 1
ATOM 2136 O O . LEU A 1 270 ? 17.001 -0.332 -6.147 1.00 90.81 270 LEU A O 1
ATOM 2140 N N . GLN A 1 271 ? 16.745 -1.176 -4.089 1.00 90.06 271 GLN A N 1
ATOM 2141 C CA . GLN A 1 271 ? 17.224 -2.522 -4.424 1.00 90.06 271 GLN A CA 1
ATOM 2142 C C . GLN A 1 271 ? 16.289 -3.319 -5.350 1.00 90.06 271 GLN A C 1
ATOM 2144 O O . GLN A 1 271 ? 16.752 -4.248 -6.002 1.00 90.06 271 GLN A O 1
ATOM 2149 N N . TYR A 1 272 ? 15.007 -2.952 -5.421 1.00 93.06 272 TYR A N 1
ATOM 2150 C CA . TYR A 1 272 ? 14.007 -3.581 -6.291 1.00 93.06 272 TYR A CA 1
ATOM 2151 C C . TYR A 1 272 ? 13.722 -2.751 -7.548 1.00 93.06 272 TYR A C 1
ATOM 2153 O O . TYR A 1 272 ? 13.057 -3.234 -8.456 1.00 93.06 272 TYR A O 1
ATOM 2161 N N . MET A 1 273 ? 14.221 -1.511 -7.626 1.00 92.81 273 MET A N 1
ATOM 2162 C CA . MET A 1 273 ? 13.922 -0.615 -8.741 1.00 92.81 273 MET A CA 1
ATOM 2163 C C . MET A 1 273 ? 14.498 -1.119 -10.062 1.00 92.81 273 MET A C 1
ATOM 2165 O O . MET A 1 273 ? 15.663 -1.515 -10.151 1.00 92.81 273 MET A O 1
ATOM 2169 N N . ALA A 1 274 ? 13.684 -0.999 -11.105 1.00 92.88 274 ALA A N 1
ATOM 2170 C CA . ALA A 1 274 ? 14.111 -1.201 -12.476 1.00 92.88 274 ALA A CA 1
ATOM 2171 C C . ALA A 1 274 ? 15.069 -0.080 -12.930 1.00 92.88 274 ALA A C 1
ATOM 2173 O O . ALA A 1 274 ? 14.915 1.075 -12.508 1.00 92.88 274 ALA A O 1
ATOM 2174 N N . PRO A 1 275 ? 16.058 -0.379 -13.788 1.00 92.12 275 PRO A N 1
ATOM 2175 C CA . PRO A 1 275 ? 17.057 0.595 -14.226 1.00 92.12 275 PRO A CA 1
ATOM 2176 C C . PRO A 1 275 ? 16.444 1.824 -14.922 1.00 92.12 275 PRO A C 1
ATOM 2178 O O . PRO A 1 275 ? 16.942 2.938 -14.767 1.00 92.12 275 PRO A O 1
ATOM 2181 N N . GLU A 1 276 ? 15.334 1.659 -15.639 1.00 91.88 276 GLU A N 1
ATOM 2182 C CA . GLU A 1 276 ? 14.617 2.735 -16.327 1.00 91.88 276 GLU A CA 1
ATOM 2183 C C . GLU A 1 276 ? 13.970 3.755 -15.379 1.00 91.88 276 GLU A C 1
ATOM 2185 O O . GLU A 1 276 ? 13.795 4.911 -15.769 1.00 91.88 276 GLU A O 1
ATOM 2190 N N . ILE A 1 277 ? 13.671 3.379 -14.126 1.00 91.00 277 ILE A N 1
ATOM 2191 C CA . ILE A 1 277 ? 13.202 4.332 -13.104 1.00 91.00 277 ILE A CA 1
ATOM 2192 C C . ILE A 1 277 ? 14.299 5.369 -12.831 1.00 91.00 277 ILE A C 1
ATOM 2194 O O . ILE A 1 277 ? 14.005 6.550 -12.658 1.00 91.00 277 ILE A O 1
ATOM 2198 N N . LEU A 1 278 ? 15.564 4.936 -12.827 1.00 88.88 278 LEU A N 1
ATOM 2199 C CA . LEU A 1 278 ? 16.725 5.776 -12.523 1.00 88.88 278 LEU A CA 1
ATOM 2200 C C . LEU A 1 278 ? 17.214 6.580 -13.735 1.00 88.88 278 LEU A C 1
ATOM 2202 O O . LEU A 1 278 ? 17.804 7.642 -13.562 1.00 88.88 278 LEU A O 1
ATOM 2206 N N . SER A 1 279 ? 16.972 6.087 -14.952 1.00 84.00 279 SER A N 1
ATOM 2207 C CA . SER A 1 279 ? 17.421 6.730 -16.193 1.00 84.00 279 SER A CA 1
ATOM 2208 C C . SER A 1 279 ? 16.676 8.029 -16.515 1.00 84.00 279 SER A C 1
ATOM 2210 O O . SER A 1 279 ? 17.254 8.874 -17.186 1.00 84.00 279 SER A O 1
ATOM 2212 N N . LEU A 1 280 ? 15.433 8.209 -16.043 1.00 74.81 280 LEU A N 1
ATOM 2213 C CA . LEU A 1 280 ? 14.567 9.394 -16.219 1.00 74.81 280 LEU A CA 1
ATOM 2214 C C . LEU A 1 280 ? 14.220 9.828 -17.662 1.00 74.81 280 LEU A C 1
ATOM 2216 O O . LEU A 1 280 ? 13.203 10.495 -17.840 1.00 74.81 280 LEU A O 1
ATOM 2220 N N . GLU A 1 281 ? 14.996 9.457 -18.681 1.00 75.56 281 GLU A N 1
ATOM 2221 C CA . GLU A 1 281 ? 14.901 10.022 -20.038 1.00 75.56 281 GLU A CA 1
ATOM 2222 C C . GLU A 1 281 ? 13.576 9.704 -20.746 1.00 75.56 281 GLU A C 1
ATOM 2224 O O . GLU A 1 281 ? 12.996 10.574 -21.396 1.00 75.56 281 GLU A O 1
ATOM 2229 N N . ASN A 1 282 ? 13.043 8.488 -20.583 1.00 81.69 282 ASN A N 1
ATOM 2230 C CA . ASN A 1 282 ? 11.898 8.022 -21.379 1.00 81.69 282 ASN A CA 1
ATOM 2231 C C . ASN A 1 282 ? 10.646 7.711 -20.544 1.00 81.69 282 ASN A C 1
ATOM 2233 O O . ASN A 1 282 ? 9.641 7.255 -21.105 1.00 81.69 282 ASN A O 1
ATOM 2237 N N . GLY A 1 283 ? 10.709 7.937 -19.227 1.00 90.25 283 GLY A N 1
ATOM 2238 C CA . GLY A 1 283 ? 9.736 7.443 -18.254 1.00 90.25 283 GLY A CA 1
ATOM 2239 C C . GLY A 1 283 ? 9.635 5.913 -18.231 1.00 90.25 283 GLY A C 1
ATOM 2240 O O . GLY A 1 283 ? 10.254 5.206 -19.025 1.00 90.25 283 GLY A O 1
ATOM 2241 N N . TYR A 1 284 ? 8.804 5.394 -17.338 1.00 94.56 284 TYR A N 1
ATOM 2242 C CA . TYR A 1 284 ? 8.583 3.962 -17.169 1.00 94.56 284 TYR A CA 1
ATOM 2243 C C . TYR A 1 284 ? 7.088 3.629 -17.109 1.00 94.56 284 TYR A C 1
ATOM 2245 O O . TYR A 1 284 ? 6.241 4.513 -16.951 1.00 94.56 284 TYR A O 1
ATOM 2253 N N . GLY A 1 285 ? 6.765 2.348 -17.282 1.00 95.31 285 GLY A N 1
ATOM 2254 C CA . GLY A 1 285 ? 5.403 1.814 -17.214 1.00 95.31 285 GLY A CA 1
ATOM 2255 C C . GLY A 1 285 ? 5.352 0.532 -16.387 1.00 95.31 285 GLY A C 1
ATOM 2256 O O . GLY A 1 285 ? 6.255 0.273 -15.602 1.00 95.31 285 GLY A O 1
ATOM 2257 N N . HIS A 1 286 ? 4.322 -0.284 -16.600 1.00 96.62 286 HIS A N 1
ATOM 2258 C CA . HIS A 1 286 ? 4.031 -1.503 -15.831 1.00 96.62 286 HIS A CA 1
ATOM 2259 C C . HIS A 1 286 ? 5.177 -2.530 -15.754 1.00 96.62 286 HIS A C 1
ATOM 2261 O O . HIS A 1 286 ? 5.254 -3.298 -14.800 1.00 96.62 286 HIS A O 1
ATOM 2267 N N . ALA A 1 287 ? 6.112 -2.508 -16.712 1.00 95.94 287 ALA A N 1
ATOM 2268 C CA . ALA A 1 287 ? 7.284 -3.389 -16.748 1.00 95.94 287 ALA A CA 1
ATOM 2269 C C . ALA A 1 287 ? 8.149 -3.347 -15.471 1.00 95.94 287 ALA A C 1
ATOM 2271 O O . ALA A 1 287 ? 8.771 -4.349 -15.122 1.00 95.94 287 ALA A O 1
ATOM 2272 N N . VAL A 1 288 ? 8.158 -2.226 -14.743 1.00 96.44 288 VAL A N 1
ATOM 2273 C CA . VAL A 1 288 ? 8.971 -2.086 -13.523 1.00 96.44 288 VAL A CA 1
ATOM 2274 C C . VAL A 1 288 ? 8.498 -2.982 -12.375 1.00 96.44 288 VAL A C 1
ATOM 2276 O O . VAL A 1 288 ? 9.309 -3.387 -11.540 1.00 96.44 288 VAL A O 1
ATOM 2279 N N . ASP A 1 289 ? 7.207 -3.322 -12.334 1.00 97.81 289 ASP A N 1
ATOM 2280 C CA . ASP A 1 289 ? 6.669 -4.239 -11.326 1.00 97.81 289 ASP A CA 1
ATOM 2281 C C . ASP A 1 289 ? 7.148 -5.670 -11.613 1.00 97.81 289 ASP A C 1
ATOM 2283 O O . ASP A 1 289 ? 7.561 -6.378 -10.697 1.00 97.81 289 ASP A O 1
ATOM 2287 N N . TRP A 1 290 ? 7.214 -6.059 -12.892 1.00 98.00 290 TRP A N 1
ATOM 2288 C CA . TRP A 1 290 ? 7.768 -7.347 -13.326 1.00 98.00 290 TRP A CA 1
ATOM 2289 C C . TRP A 1 290 ? 9.271 -7.458 -13.059 1.00 98.00 290 TRP A C 1
ATOM 2291 O O . TRP A 1 290 ? 9.749 -8.511 -12.637 1.00 98.00 290 TRP A O 1
ATOM 2301 N N . TRP A 1 291 ? 10.019 -6.363 -13.231 1.00 97.44 291 TRP A N 1
ATOM 2302 C CA . TRP A 1 291 ? 11.416 -6.304 -12.798 1.00 97.44 291 TRP A CA 1
ATOM 2303 C C . TRP A 1 291 ? 11.536 -6.544 -11.289 1.00 97.44 291 TRP A C 1
ATOM 2305 O O . TRP A 1 291 ? 12.330 -7.379 -10.850 1.00 97.44 291 TRP A O 1
ATOM 2315 N N . SER A 1 292 ? 10.716 -5.846 -10.499 1.00 97.31 292 SER A N 1
ATOM 2316 C CA . SER A 1 292 ? 10.710 -5.978 -9.040 1.00 97.31 292 SER A CA 1
ATOM 2317 C C . SER A 1 292 ? 10.366 -7.410 -8.611 1.00 97.31 292 SER A C 1
ATOM 2319 O O . SER A 1 292 ? 10.990 -7.936 -7.689 1.00 97.31 292 SER A O 1
ATOM 2321 N N . LEU A 1 293 ? 9.442 -8.077 -9.317 1.00 98.12 293 LEU A N 1
ATOM 2322 C CA . LEU A 1 293 ? 9.097 -9.485 -9.091 1.00 98.12 293 LEU A CA 1
ATOM 2323 C C . LEU A 1 293 ? 10.279 -10.414 -9.390 1.00 98.12 293 LEU A C 1
ATOM 2325 O O . LEU A 1 293 ? 10.545 -11.336 -8.622 1.00 98.12 293 LEU A O 1
ATOM 2329 N N . GLY A 1 294 ? 11.030 -10.153 -10.462 1.00 97.44 294 GLY A N 1
ATOM 2330 C CA . GLY A 1 294 ? 12.252 -10.894 -10.780 1.00 97.44 294 GLY A CA 1
ATOM 2331 C C . GLY A 1 294 ? 13.319 -10.759 -9.690 1.00 97.44 294 GLY A C 1
ATOM 2332 O O . GLY A 1 294 ? 13.906 -11.758 -9.268 1.00 97.44 294 GLY A O 1
ATOM 2333 N N . VAL A 1 295 ? 13.527 -9.543 -9.172 1.00 95.19 295 VAL A N 1
ATOM 2334 C CA . VAL A 1 295 ? 14.431 -9.303 -8.033 1.00 95.19 295 VAL A CA 1
ATOM 2335 C C . VAL A 1 295 ? 13.951 -10.056 -6.790 1.00 95.19 295 VAL A C 1
ATOM 2337 O O . VAL A 1 295 ? 14.745 -10.748 -6.153 1.00 95.19 295 VAL A O 1
ATOM 2340 N N . LEU A 1 296 ? 12.658 -9.967 -6.465 1.00 95.12 296 LEU A N 1
ATOM 2341 C CA . LEU A 1 296 ? 12.049 -10.664 -5.331 1.00 95.12 296 LEU A CA 1
ATOM 2342 C C . LEU A 1 296 ? 12.228 -12.186 -5.450 1.00 95.12 296 LEU A C 1
ATOM 2344 O O . LEU A 1 296 ? 12.677 -12.820 -4.500 1.00 95.12 296 LEU A O 1
ATOM 2348 N N . THR A 1 297 ? 11.982 -12.756 -6.631 1.00 95.88 297 THR A N 1
ATOM 2349 C CA . THR A 1 297 ? 12.171 -14.189 -6.920 1.00 95.88 297 THR A CA 1
ATOM 2350 C C . THR A 1 297 ? 13.613 -14.622 -6.664 1.00 95.88 297 THR A C 1
ATOM 2352 O O . THR A 1 297 ? 13.865 -15.600 -5.960 1.00 95.88 297 THR A O 1
ATOM 2355 N N . CYS A 1 298 ? 14.584 -13.856 -7.168 1.00 93.44 298 CYS A N 1
ATOM 2356 C CA . CYS A 1 298 ? 15.996 -14.157 -6.947 1.00 93.44 298 CYS A CA 1
ATOM 2357 C C . CYS A 1 298 ? 16.369 -14.123 -5.458 1.00 93.44 298 CYS A C 1
ATOM 2359 O O . CYS A 1 298 ? 17.176 -14.943 -5.009 1.00 93.44 298 CYS A O 1
ATOM 2361 N N . LEU A 1 299 ? 15.794 -13.189 -4.692 1.00 91.81 299 LEU A N 1
ATOM 2362 C CA . LEU A 1 299 ? 16.009 -13.095 -3.248 1.00 91.81 299 LEU A CA 1
ATOM 2363 C C . LEU A 1 299 ? 15.430 -14.303 -2.506 1.00 91.81 299 LEU A C 1
ATOM 2365 O O . LEU A 1 299 ? 16.112 -14.820 -1.627 1.00 91.81 299 LEU A O 1
ATOM 2369 N N . LEU A 1 300 ? 14.238 -14.779 -2.878 1.00 92.00 300 LEU A N 1
ATOM 2370 C CA . LEU A 1 300 ? 13.614 -15.953 -2.254 1.00 92.00 300 LEU A CA 1
ATOM 2371 C C . LEU A 1 300 ? 14.411 -17.249 -2.485 1.00 92.00 300 LEU A C 1
ATOM 2373 O O . LEU A 1 300 ? 14.519 -18.072 -1.578 1.00 92.00 300 LEU A O 1
ATOM 2377 N N . ILE A 1 301 ? 14.994 -17.418 -3.676 1.00 91.06 301 ILE A N 1
ATOM 2378 C CA . ILE A 1 301 ? 15.794 -18.608 -4.020 1.00 91.06 301 ILE A CA 1
ATOM 2379 C C . ILE A 1 301 ? 17.183 -18.533 -3.374 1.00 91.06 301 ILE A C 1
ATOM 2381 O O . ILE A 1 301 ? 17.687 -19.501 -2.805 1.00 91.06 301 ILE A O 1
ATOM 2385 N N . THR A 1 302 ? 17.840 -17.376 -3.462 1.00 85.69 302 THR A N 1
ATOM 2386 C CA . THR A 1 302 ? 19.260 -17.264 -3.099 1.00 85.69 302 THR A CA 1
ATOM 2387 C C . THR A 1 302 ? 19.465 -17.014 -1.606 1.00 85.69 302 THR A C 1
ATOM 2389 O O . THR A 1 302 ? 20.526 -17.342 -1.078 1.00 85.69 302 THR A O 1
ATOM 2392 N N . SER A 1 303 ? 18.516 -16.335 -0.952 1.00 68.56 303 SER A N 1
ATOM 2393 C CA . SER A 1 303 ? 18.568 -15.842 0.438 1.00 68.56 303 SER A CA 1
ATOM 2394 C C . SER A 1 303 ? 19.865 -15.167 0.872 1.00 68.56 303 SER A C 1
ATOM 2396 O O . SER A 1 303 ? 20.141 -14.960 2.057 1.00 68.56 303 SER A O 1
ATOM 2398 N N . LYS A 1 304 ? 20.661 -14.724 -0.104 1.00 57.62 304 LYS A N 1
ATOM 2399 C CA . LYS A 1 304 ? 21.787 -13.836 0.122 1.00 57.62 304 LYS A CA 1
ATOM 2400 C C . LYS A 1 304 ? 21.231 -12.455 0.403 1.00 57.62 304 LYS A C 1
ATOM 2402 O O . LYS A 1 304 ? 20.541 -11.866 -0.428 1.00 57.62 304 LYS A O 1
ATOM 2407 N N . LYS A 1 305 ? 21.606 -11.904 1.560 1.00 52.00 305 LYS A N 1
ATOM 2408 C CA . LYS A 1 305 ? 21.496 -10.467 1.794 1.00 52.00 305 LYS A CA 1
ATOM 2409 C C . LYS A 1 305 ? 22.275 -9.742 0.693 1.00 52.00 305 LYS A C 1
ATOM 2411 O O . LYS A 1 305 ? 23.503 -9.756 0.685 1.00 52.00 305 LYS A O 1
ATOM 2416 N N . ASN A 1 306 ? 21.510 -9.078 -0.165 1.00 45.75 306 ASN A N 1
ATOM 2417 C CA . ASN A 1 306 ? 21.891 -8.052 -1.129 1.00 45.75 306 ASN A CA 1
ATOM 2418 C C . ASN A 1 306 ? 22.624 -8.520 -2.397 1.00 45.75 306 ASN A C 1
ATOM 2420 O O . ASN A 1 306 ? 23.806 -8.871 -2.336 1.00 45.75 306 ASN A O 1
ATOM 2424 N N . PRO A 1 307 ? 22.035 -8.311 -3.589 1.00 43.25 307 PRO A N 1
ATOM 2425 C CA . PRO A 1 307 ? 22.843 -7.917 -4.733 1.00 43.25 307 PRO A CA 1
ATOM 2426 C C . PRO A 1 307 ? 23.456 -6.541 -4.424 1.00 43.25 307 PRO A C 1
ATOM 2428 O O . PRO A 1 307 ? 22.747 -5.558 -4.215 1.00 43.25 307 PRO A O 1
ATOM 2431 N N . ARG A 1 308 ? 24.789 -6.442 -4.353 1.00 41.16 308 ARG A N 1
ATOM 2432 C CA . ARG A 1 308 ? 25.446 -5.126 -4.335 1.00 41.16 308 ARG A CA 1
ATOM 2433 C C . ARG A 1 308 ? 25.262 -4.506 -5.717 1.00 41.16 308 ARG A C 1
ATOM 2435 O O . ARG A 1 308 ? 25.893 -4.948 -6.675 1.00 41.16 308 ARG A O 1
ATOM 2442 N N . THR A 1 309 ? 24.430 -3.476 -5.819 1.00 43.31 309 THR A N 1
ATOM 2443 C CA . THR A 1 309 ? 24.361 -2.603 -6.994 1.00 43.31 309 THR A CA 1
ATOM 2444 C C . THR A 1 309 ? 25.641 -1.776 -7.050 1.00 43.31 309 THR A C 1
ATOM 2446 O O . THR A 1 309 ? 25.750 -0.700 -6.470 1.00 43.31 309 THR A O 1
ATOM 2449 N N . THR A 1 310 ? 26.664 -2.295 -7.724 1.00 38.06 310 THR A N 1
ATOM 2450 C CA . THR A 1 310 ? 27.826 -1.491 -8.108 1.00 38.06 310 THR A CA 1
ATOM 2451 C C . THR A 1 310 ? 27.522 -0.829 -9.444 1.00 38.06 310 THR A C 1
ATOM 2453 O O . THR A 1 310 ? 27.439 -1.511 -10.466 1.00 38.06 310 THR A O 1
ATOM 2456 N N . VAL A 1 311 ? 27.347 0.493 -9.444 1.00 38.34 311 VAL A N 1
ATOM 2457 C CA . VAL A 1 311 ? 27.290 1.281 -10.679 1.00 38.34 311 VAL A CA 1
ATOM 2458 C C . VAL A 1 311 ? 28.719 1.426 -11.194 1.00 38.34 311 VAL A C 1
ATOM 2460 O O . VAL A 1 311 ? 29.532 2.128 -10.600 1.00 38.34 311 VAL A O 1
ATOM 2463 N N . THR A 1 312 ? 29.033 0.754 -12.297 1.00 35.09 312 THR A N 1
ATOM 2464 C CA . THR A 1 312 ? 30.312 0.913 -13.004 1.00 35.09 312 THR A CA 1
ATOM 2465 C C . THR A 1 312 ? 30.009 1.304 -14.444 1.00 35.09 312 THR A C 1
ATOM 2467 O O . THR A 1 312 ? 29.418 0.522 -15.182 1.00 35.09 312 THR A O 1
ATOM 2470 N N . GLY A 1 313 ? 30.376 2.529 -14.833 1.00 37.97 313 GLY A N 1
ATOM 2471 C CA . GLY A 1 313 ? 30.306 2.992 -16.225 1.00 37.97 313 GLY A CA 1
ATOM 2472 C C . GLY A 1 313 ? 28.897 3.074 -16.829 1.00 37.97 313 GLY A C 1
ATOM 2473 O O . GLY A 1 313 ? 28.706 2.650 -17.964 1.00 37.97 313 GLY A O 1
ATOM 2474 N N . GLY A 1 314 ? 27.899 3.563 -16.083 1.00 37.06 314 GLY A N 1
ATOM 2475 C CA . GLY A 1 314 ? 26.546 3.801 -16.616 1.00 37.06 314 GLY A CA 1
ATOM 2476 C C . GLY A 1 314 ? 25.706 2.544 -16.889 1.00 37.06 314 GLY A C 1
ATOM 2477 O O . GLY A 1 314 ? 24.586 2.661 -17.375 1.00 37.06 314 GLY A O 1
ATOM 2478 N N . LYS A 1 315 ? 26.202 1.347 -16.549 1.00 32.47 315 LYS A N 1
ATOM 2479 C CA . LYS A 1 315 ? 25.435 0.093 -16.584 1.00 32.47 315 LYS A CA 1
ATOM 2480 C C . LYS A 1 315 ? 25.162 -0.400 -15.163 1.00 32.47 315 LYS A C 1
ATOM 2482 O O . LYS A 1 315 ? 26.083 -0.540 -14.357 1.00 32.47 315 LYS A O 1
ATOM 2487 N N . ILE A 1 316 ? 23.895 -0.680 -14.866 1.00 43.72 316 ILE A N 1
ATOM 2488 C CA . ILE A 1 316 ? 23.475 -1.355 -13.633 1.00 43.72 316 ILE A CA 1
ATOM 2489 C C . ILE A 1 316 ? 23.680 -2.858 -13.851 1.00 43.72 316 ILE A C 1
ATOM 2491 O O . ILE A 1 316 ? 23.029 -3.458 -14.701 1.00 43.72 316 ILE A O 1
ATOM 2495 N N . MET A 1 317 ? 24.613 -3.459 -13.113 1.00 38.41 317 MET A N 1
ATOM 2496 C CA . MET A 1 317 ? 24.837 -4.908 -13.096 1.00 38.41 317 MET A CA 1
ATOM 2497 C C . MET A 1 317 ? 24.422 -5.461 -11.731 1.00 38.41 317 MET A C 1
ATOM 2499 O O . MET A 1 317 ? 24.983 -5.068 -10.707 1.00 38.41 317 MET A O 1
ATOM 2503 N N . LEU A 1 318 ? 23.477 -6.404 -11.718 1.00 41.12 318 LEU A N 1
ATOM 2504 C CA . LEU A 1 318 ? 23.207 -7.241 -10.550 1.00 41.12 318 LEU A CA 1
ATOM 2505 C C . LEU A 1 318 ? 24.312 -8.302 -10.465 1.00 41.12 318 LEU A C 1
ATOM 2507 O O . LEU A 1 318 ? 24.299 -9.283 -11.205 1.00 41.12 318 LEU A O 1
ATOM 2511 N N . LYS A 1 319 ? 25.308 -8.095 -9.596 1.00 39.56 319 LYS A N 1
ATOM 2512 C CA . LYS A 1 319 ? 26.306 -9.130 -9.295 1.00 39.56 319 LYS A CA 1
ATOM 2513 C C . LYS A 1 319 ? 25.798 -10.015 -8.160 1.00 39.56 319 LYS A C 1
ATOM 2515 O O . LYS A 1 319 ? 25.816 -9.605 -7.000 1.00 39.56 319 LYS A O 1
ATOM 2520 N N . TYR A 1 320 ? 25.409 -11.242 -8.492 1.00 40.38 320 TYR A N 1
ATOM 2521 C CA . TYR A 1 320 ? 25.300 -12.323 -7.517 1.00 40.38 320 TYR A CA 1
ATOM 2522 C C . TYR A 1 320 ? 26.707 -12.864 -7.265 1.00 40.38 320 TYR A C 1
ATOM 2524 O O . TYR A 1 320 ? 27.338 -13.420 -8.161 1.00 40.38 320 TYR A O 1
ATOM 2532 N N . VAL A 1 321 ? 27.246 -12.652 -6.063 1.00 35.00 321 VAL A N 1
ATOM 2533 C CA . VAL A 1 321 ? 28.525 -13.261 -5.680 1.00 35.00 321 VAL A CA 1
ATOM 2534 C C . VAL A 1 321 ? 28.259 -14.740 -5.425 1.00 35.00 321 VAL A C 1
ATOM 2536 O O . VAL A 1 321 ? 27.692 -15.087 -4.389 1.00 35.00 321 VAL A O 1
ATOM 2539 N N . ALA A 1 322 ? 28.623 -15.605 -6.370 1.00 29.00 322 ALA A N 1
ATOM 2540 C CA . ALA A 1 322 ? 28.897 -17.006 -6.076 1.00 29.00 322 ALA A CA 1
ATOM 2541 C C . ALA A 1 322 ? 30.163 -17.046 -5.204 1.00 29.00 322 ALA A C 1
ATOM 2543 O O . ALA A 1 322 ? 31.170 -16.433 -5.557 1.00 29.00 322 ALA A O 1
ATOM 2544 N N . ALA A 1 323 ? 30.051 -17.671 -4.037 1.00 33.50 323 ALA A N 1
ATOM 2545 C CA . ALA A 1 323 ? 31.183 -18.076 -3.216 1.00 33.50 323 ALA A CA 1
ATOM 2546 C C . ALA A 1 323 ? 31.216 -19.599 -3.279 1.00 33.50 323 ALA A 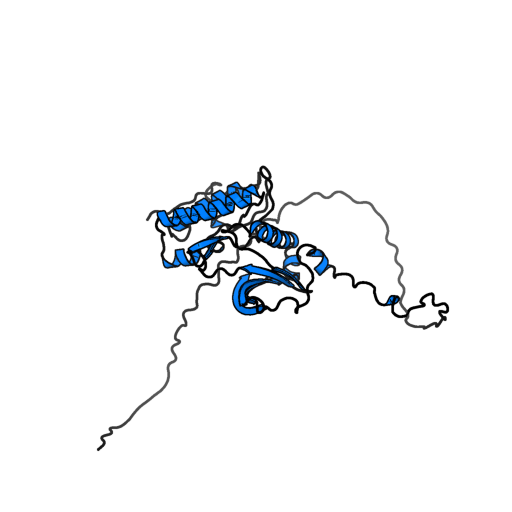C 1
ATOM 2548 O O . ALA A 1 323 ? 30.095 -20.166 -3.254 1.00 33.50 323 ALA A O 1
#

Secondary structure (DSSP, 8-state):
---------------------------SS-----TT--------------------------------------S-TTGGG-------HHHHTTTTTSEE--TTSS-EEEEEEEEE-SSEEEEEEEETTTTEEEEEEEEEHHHHHHTT-HHHHHHHHHHHHHHTTSTTB----EEEE-SSEEEEEEE---S-BHHHHHHHH-SPPHHHHHHHHHHHHHHHHHHHHTTEE-----GGGEEE-SSS-EEE---TT-EE--TT--B----S-TTT--HHHHH-SS-B-THHHHHHHHHHHHHHHH--S--EEEEETTEEEEE----

Radius of gyration: 30.05 Å; Cα contacts (8 Å, |Δi|>4): 420; chains: 1; bounding box: 77×90×89 Å

InterPro domains:
  IPR000719 Protein kinase domain [PF00069] (109-304)
  IPR000719 Protein kinase domain [PS50011] (108-323)
  IPR000719 Protein kinase domain [SM00220] (108-321)
  IPR008271 Serine/threonine-protein kinase, active site [PS00108] (228-240)
  IPR011009 Protein kinase-like domain superfamily [SSF56112] (85-304)
  IPR045270 Serine/Threonine Kinase AGC, catalytic domain [cd05123] (114-302)

Mean predicted aligned error: 15.68 Å

Sequence (323 aa):
MGNSDSKTSSPTCNSRREKKSKSIYSSFSEFSLVNFASNLSGRSFASGATQHSTTSTNRPWSRVSRHRWRQSTLSNPLEASKTAWPVSHIEALFLPEFKIKDKSTFNFELVGTIAKGAFGKVYKVLKVDSNEIYAMKVLSKARIISENAIQQVKDEVRIQSMCGHNPFIVNCPYFWQTRKKLFIVSNFVSGGELLSLCQMYGSLPEELVAIYVAEIALALDFLHNSGVIYRDLKLENVLLDEEGHTQLIDFGLAKWLPYNKRTSTICGTLQYMAPEILSLENGYGHAVDWWSLGVLTCLLITSKKNPRTTVTGGKIMLKYVAA

Organism: Laodelphax striatellus (NCBI:txid195883)

Nearest PDB structures (foldseek):
  1xjd-assembly1_A  TM=9.534E-01  e=7.775E-21  Homo sapiens
  8uak-assembly1_A  TM=9.526E-01  e=1.329E-20  Homo sapiens
  2jed-assembly2_B  TM=9.645E-01  e=2.884E-20  Homo sapiens
  5f9e-assembly2_B  TM=9.568E-01  e=4.377E-20  Homo sapiens
  4q9z-assembly1_B  TM=9.541E-01  e=1.279E-19  Homo sapiens

Foldseek 3Di:
DDDDDDDDDDDDDDDDDDDDPDDPPDDDPPDDPPPDPPDDDDDDDDDDDDDDDDDDDDDDDDDDDDDDDDDDPDPDPCVVVDPPPPDPPLQVLQPDQAAEDDPPPFDWAFPAWDDADPFFTWTWTAGPVVRAIKIKTKGWSVSCVVVVLSVLVSCQQVLLCVLCVQPQAWHFPDWHDYPTITITITHDADQAFQVVVCVVPPADDLVVLVQQLVLVVVSLVSCVVVQKAQQADDRNQWGAHPVGHTHGDDSSVMDRHHPPGFDQDQDYDPQLFDLQNVVSPPGDDNVSVVSSSVSRSCCNHRSDDDQPQDDDPSDGDRDDDDD

pLDDT: mean 73.97, std 27.64, range [23.86, 98.44]